Protein AF-0000000084732587 (afdb_homodimer)

pLDDT: mean 87.6, std 12.71, range [28.78, 98.19]

Foldseek 3Di:
DAWEKEFLVVVVVCVVVQNDLVQVVVQLVCVLVVNFPDDPDLQKTKTWTAHPPGDSLFTKIWIWGHPSDRYIYTYDIDGCVVDVDDDPVNVVVVSVVSVVVVPDDPVRVVVCCVVSRMPISDPPPD/DAWEKEFLVVVVVCVVVQNDLVQVVVQLVCVLVVNFPDDPDLQKTKTQTAHPPGDSLFTKIWIWGHPSDRYIYTYDIDGCVVDVDDDPVNVVVVSVVSVVVVPDDPVRVVVCCVVPRMPISDPPPD

Solvent-accessible surface area (backbone atoms only — not comparable to full-atom values): 13901 Å² total; per-residue (Å²): 125,74,42,41,34,27,35,46,60,29,51,54,51,32,58,75,67,53,50,49,71,65,49,51,52,49,48,50,54,38,39,76,72,64,63,56,75,39,79,74,54,63,42,31,35,35,39,77,42,56,25,82,98,33,57,70,88,59,21,34,36,36,37,31,30,35,86,82,72,45,45,39,34,40,63,43,72,49,43,62,89,78,44,88,71,81,49,73,69,47,44,51,52,52,28,45,48,27,56,48,60,72,66,52,50,70,70,50,48,53,52,35,38,77,67,53,44,30,44,67,60,74,76,76,77,119,125,74,41,41,34,27,35,46,60,30,50,55,49,32,57,75,68,52,50,48,72,63,48,51,52,50,50,51,54,37,40,75,71,64,63,58,75,38,78,74,53,64,40,32,34,34,39,76,41,55,24,80,97,34,56,70,87,60,20,34,35,36,36,31,30,35,86,80,70,46,46,40,34,40,61,44,71,48,42,62,89,76,44,90,71,81,48,75,68,46,46,52,53,52,30,45,50,27,56,48,60,72,65,52,48,71,70,51,50,52,53,35,40,78,68,55,46,32,43,69,62,74,77,74,76,118

Secondary structure (DSSP, 8-state):
--EEEEEHHHHHHHHHTT--HHHHHHHHHHHHTT--SEEEETTEEEEEEPPTTS-GGG-EEEEEEE-SSSEEEEEEEEETTT-SS--HHHHHHHHHHHHHHHT--HHHHHHHHHTTSEEEE-----/--EEEEEHHHHHHHHHTT--HHHHHHHHHHHHTT--SEEEETTEEEEEEPPTTS-GGG-EEEEEEE-SSSEEEEEEEEETTT-SS--HHHHHHHHHHHHHHHT--HHHHHHHHHTTSEEEE-----

Organism: NCBI:txid412449

Radius of gyration: 18.78 Å; Cα contacts (8 Å, |Δi|>4): 418; chains: 2; bounding box: 30×62×48 Å

Sequence (252 aa):
MKRILLLRTFVRWKEKHGLSDQALVKAVAEMEQGLIDADLGGSILKKRVALPGRGKRGGVRVIVATQKVDRWVFLYGFEKNERDNIGSKELKIFQEMAVDLLKLSDRQVDLALSEGEFVEMGNETKMKRILLLRTFVRWKEKHGLSDQALVKAVAEMEQGLIDADLGGSILKKRVALPGRGKRGGVRVIVATQKVDRWVFLYGFEKNERDNIGSKELKIFQEMAVDLLKLSDRQVDLALSEGEFVEMGNETK

Nearest PDB structures (foldseek):
  5jaa-assembly1_D  TM=6.199E-01  e=7.100E-03  Vibrio cholerae O1 biovar El Tor str. N16961
  1auv-assembly1_B-2  TM=4.497E-01  e=3.146E+00  Bos taurus
  6y3z-assembly1_P  TM=2.929E-01  e=4.321E+00  Saccharomyces cerevisiae S288C
  5jaa-assembly1_D  TM=6.198E-01  e=4.218E-03  Vibrio cholerae O1 biovar El Tor str. N16961
  3w15-assembly1_A  TM=6.720E-01  e=4.336E+00  Saccharomyces cerevisiae S288C

Structure (mmCIF, N/CA/C/O backbone):
data_AF-0000000084732587-model_v1
#
loop_
_entity.id
_entity.type
_entity.pdbx_description
1 polymer 'Type II toxin-antitoxin system RelE/ParE family toxin'
#
loop_
_atom_site.group_PDB
_atom_site.id
_atom_site.type_symbol
_atom_site.label_atom_id
_atom_site.label_alt_id
_atom_site.label_comp_id
_atom_site.label_asym_id
_atom_site.label_entity_id
_atom_site.label_seq_id
_atom_site.pdbx_PDB_ins_code
_atom_site.Cartn_x
_atom_site.Cartn_y
_atom_site.Cartn_z
_atom_site.occupancy
_atom_site.B_iso_or_equiv
_atom_site.auth_seq_id
_atom_site.auth_comp_id
_atom_site.auth_asym_id
_atom_site.auth_atom_id
_atom_site.pdbx_PDB_model_num
ATOM 1 N N . MET A 1 1 ? -4.996 6.984 23.344 1 63.09 1 MET A N 1
ATOM 2 C CA . MET A 1 1 ? -4.004 7.938 22.844 1 63.09 1 MET A CA 1
ATOM 3 C C . MET A 1 1 ? -3.871 7.855 21.328 1 63.09 1 MET A C 1
ATOM 5 O O . MET A 1 1 ? -3.992 6.773 20.75 1 63.09 1 MET A O 1
ATOM 9 N N . LYS A 1 2 ? -3.955 9.039 20.562 1 85.12 2 LYS A N 1
ATOM 10 C CA . LYS A 1 2 ? -3.938 9.094 19.094 1 85.12 2 LYS A CA 1
ATOM 11 C C . LYS A 1 2 ? -2.541 8.805 18.547 1 85.12 2 LYS A C 1
ATOM 13 O O . LYS A 1 2 ? -1.544 9.258 19.125 1 85.12 2 LYS A O 1
ATOM 18 N N . ARG A 1 3 ? -2.385 7.961 17.688 1 90.94 3 ARG A N 1
ATOM 19 C CA . ARG A 1 3 ? -1.116 7.613 17.047 1 90.94 3 ARG A CA 1
ATOM 20 C C . ARG A 1 3 ? -1.059 8.133 15.617 1 90.94 3 ARG A C 1
ATOM 22 O O . ARG A 1 3 ? -1.969 7.883 14.82 1 90.94 3 ARG A O 1
ATOM 29 N N . ILE A 1 4 ? -0.047 8.945 15.398 1 94.88 4 ILE A N 1
ATOM 30 C CA . ILE A 1 4 ? 0.233 9.43 14.055 1 94.88 4 ILE A CA 1
ATOM 31 C C . ILE A 1 4 ? 1.416 8.656 13.469 1 94.88 4 ILE A C 1
ATOM 33 O O . ILE A 1 4 ? 2.543 8.773 13.961 1 94.88 4 ILE A O 1
ATOM 37 N N . LEU A 1 5 ? 1.161 7.879 12.461 1 94.38 5 LEU A N 1
ATOM 38 C CA . LEU A 1 5 ? 2.154 6.988 11.867 1 94.38 5 LEU A CA 1
ATOM 39 C C . LEU A 1 5 ? 2.457 7.387 10.43 1 94.38 5 LEU A C 1
ATOM 41 O O . LEU A 1 5 ? 1.567 7.848 9.711 1 94.38 5 LEU A O 1
ATOM 45 N N . LEU A 1 6 ? 3.66 7.242 10.039 1 95.06 6 LEU A N 1
ATOM 46 C CA . LEU A 1 6 ? 4.105 7.504 8.672 1 95.06 6 LEU A CA 1
ATOM 47 C C . LEU A 1 6 ? 4.773 6.273 8.07 1 95.06 6 LEU A C 1
ATOM 49 O O . LEU A 1 6 ? 5.629 5.652 8.711 1 95.06 6 LEU A O 1
ATOM 53 N N . LEU A 1 7 ? 4.395 5.879 6.855 1 94 7 LEU A N 1
ATOM 54 C CA . LEU A 1 7 ? 5.16 4.875 6.125 1 94 7 LEU A CA 1
ATOM 55 C C . LEU A 1 7 ? 6.57 5.375 5.8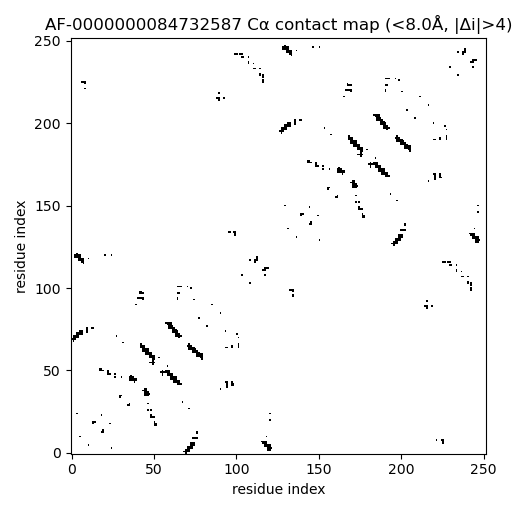36 1 94 7 LEU A C 1
ATOM 57 O O . LEU A 1 7 ? 6.805 6.582 5.773 1 94 7 LEU A O 1
ATOM 61 N N . ARG A 1 8 ? 7.492 4.512 5.699 1 91 8 ARG A N 1
ATOM 62 C CA . ARG A 1 8 ? 8.883 4.883 5.465 1 91 8 ARG A CA 1
ATOM 63 C C . ARG A 1 8 ? 9.023 5.715 4.191 1 91 8 ARG A C 1
ATOM 65 O O . ARG A 1 8 ? 9.719 6.727 4.18 1 91 8 ARG A O 1
ATOM 72 N N . THR A 1 9 ? 8.328 5.289 3.139 1 93.62 9 THR A N 1
ATOM 73 C CA . THR A 1 9 ? 8.422 6.004 1.87 1 93.62 9 THR A CA 1
ATOM 74 C C . THR A 1 9 ? 7.816 7.398 1.991 1 93.62 9 THR A C 1
ATOM 76 O O . THR A 1 9 ? 8.297 8.352 1.373 1 93.62 9 THR A O 1
ATOM 79 N N . PHE A 1 10 ? 6.824 7.52 2.83 1 96.19 10 PHE A N 1
ATOM 80 C CA . PHE A 1 10 ? 6.242 8.836 3.043 1 96.19 10 PHE A CA 1
ATOM 81 C C . PHE A 1 10 ? 7.211 9.742 3.789 1 96.19 10 PHE A C 1
ATOM 83 O O . PHE A 1 10 ? 7.277 10.945 3.52 1 96.19 10 PHE A O 1
ATOM 90 N N . VAL A 1 11 ? 7.906 9.227 4.754 1 94.19 11 VAL A N 1
ATOM 91 C CA . VAL A 1 11 ? 8.891 10 5.504 1 94.19 11 VAL A CA 1
ATOM 92 C C . VAL A 1 11 ? 9.906 10.609 4.543 1 94.19 11 VAL A C 1
ATOM 94 O O . VAL A 1 11 ? 10.203 11.805 4.621 1 94.19 11 VAL A O 1
ATOM 97 N N . ARG A 1 12 ? 10.391 9.773 3.689 1 93.44 12 ARG A N 1
ATOM 98 C CA . ARG A 1 12 ? 11.352 10.258 2.705 1 93.44 12 ARG A CA 1
ATOM 99 C C . ARG A 1 12 ? 10.75 11.352 1.83 1 93.44 12 ARG A C 1
ATOM 101 O O . ARG A 1 12 ? 11.398 12.352 1.544 1 93.44 12 ARG A O 1
ATOM 108 N N . TRP A 1 13 ? 9.609 11.102 1.391 1 94.31 13 TRP A N 1
ATOM 109 C CA . TRP A 1 13 ? 8.898 12.07 0.553 1 94.31 13 TRP A CA 1
ATOM 110 C C . TRP A 1 13 ? 8.688 13.383 1.294 1 94.31 13 TRP A C 1
ATOM 112 O O . TRP A 1 13 ? 8.898 14.461 0.732 1 94.31 13 TRP A O 1
ATOM 122 N N . LYS A 1 14 ? 8.156 13.305 2.561 1 93.81 14 LYS A N 1
ATOM 123 C CA . LYS A 1 14 ? 7.875 14.523 3.318 1 93.81 14 LYS A CA 1
ATOM 124 C C . LYS A 1 14 ? 9.148 15.336 3.539 1 93.81 14 LYS A C 1
ATOM 126 O O . LYS A 1 14 ? 9.125 16.562 3.48 1 93.81 14 LYS A O 1
ATOM 131 N N . GLU A 1 15 ? 10.258 14.633 3.785 1 93.31 15 GLU A N 1
ATOM 132 C CA . GLU A 1 15 ? 11.539 15.312 3.957 1 93.31 15 GLU A CA 1
ATOM 133 C C . GLU A 1 15 ? 11.969 16.016 2.67 1 93.31 15 GLU A C 1
ATOM 135 O O . GLU A 1 15 ? 12.43 17.156 2.701 1 93.31 15 GLU A O 1
ATOM 140 N N . LYS A 1 16 ? 11.805 15.336 1.636 1 93.19 16 LYS A N 1
ATOM 141 C CA . LYS A 1 16 ? 12.18 15.883 0.332 1 93.19 16 LYS A CA 1
ATOM 142 C C . LYS A 1 16 ? 11.352 17.125 -0 1 93.19 16 LYS A C 1
ATOM 144 O O . LYS A 1 16 ? 11.836 18.031 -0.672 1 93.19 16 LYS A O 1
ATOM 149 N N . HIS A 1 17 ? 10.164 17.25 0.484 1 91.75 17 HIS A N 1
ATOM 150 C CA . HIS A 1 17 ? 9.266 18.328 0.101 1 91.75 17 HIS A CA 1
ATOM 151 C C . HIS A 1 17 ? 9.141 19.375 1.213 1 91.75 17 HIS A C 1
ATOM 153 O O . HIS A 1 17 ? 8.352 20.312 1.108 1 91.75 17 HIS A O 1
ATOM 159 N N . GLY A 1 18 ? 9.82 19.125 2.279 1 89.62 18 GLY A N 1
ATOM 160 C CA . GLY A 1 18 ? 9.906 20.125 3.332 1 89.62 18 GLY A CA 1
ATOM 161 C C . GLY A 1 18 ? 8.695 20.125 4.25 1 89.62 18 GLY A C 1
ATOM 162 O O . GLY A 1 18 ? 8.359 21.156 4.836 1 89.62 18 GLY A O 1
ATOM 163 N N . LEU A 1 19 ? 8.047 19.031 4.348 1 91.69 19 LEU A N 1
ATOM 164 C CA . LEU A 1 19 ? 6.922 18.906 5.266 1 91.69 19 LEU A CA 1
ATOM 165 C C . LEU A 1 19 ? 7.41 18.594 6.68 1 91.69 19 LEU A C 1
ATOM 167 O O . LEU A 1 19 ? 8.078 17.578 6.898 1 91.69 19 LEU A O 1
ATOM 171 N N . SER A 1 20 ? 7.09 19.484 7.633 1 90.69 20 SER A N 1
ATOM 172 C CA . SER A 1 20 ? 7.539 19.297 9.008 1 90.69 20 SER A CA 1
ATOM 173 C C . SER A 1 20 ? 6.598 18.391 9.781 1 90.69 20 SER A C 1
ATOM 175 O O . SER A 1 20 ? 5.43 18.25 9.422 1 90.69 20 SER A O 1
ATOM 177 N N . ASP A 1 21 ? 7.16 17.844 10.859 1 91.75 21 ASP A N 1
ATOM 178 C CA . ASP A 1 21 ? 6.336 17.062 11.773 1 91.75 21 ASP A CA 1
ATOM 179 C C . ASP A 1 21 ? 5.184 17.891 12.328 1 91.75 21 ASP A C 1
ATOM 181 O O . ASP A 1 21 ? 4.059 17.406 12.445 1 91.75 21 ASP A O 1
ATOM 185 N N . GLN A 1 22 ? 5.496 19.109 12.594 1 91.31 22 GLN A N 1
ATOM 186 C CA . GLN A 1 22 ? 4.488 20 13.148 1 91.31 22 GLN A CA 1
ATOM 187 C C . GLN A 1 22 ? 3.348 20.234 12.164 1 91.31 22 GLN A C 1
ATOM 189 O O . GLN A 1 22 ? 2.184 20.312 12.562 1 91.31 22 GLN A O 1
ATOM 194 N N . ALA A 1 23 ? 3.689 20.344 10.93 1 92 23 ALA A N 1
ATOM 195 C CA . ALA A 1 23 ? 2.67 20.531 9.898 1 92 23 ALA A CA 1
ATOM 196 C C . ALA A 1 23 ? 1.722 19.344 9.836 1 92 23 ALA A C 1
ATOM 198 O O . ALA A 1 23 ? 0.512 19.516 9.664 1 92 23 ALA A O 1
ATOM 199 N N . LEU A 1 24 ? 2.271 18.141 10.031 1 94.5 24 LEU A N 1
ATOM 200 C CA . LEU A 1 24 ? 1.458 16.922 9.984 1 94.5 24 LEU A CA 1
ATOM 201 C C . LEU A 1 24 ? 0.577 16.812 11.227 1 94.5 24 LEU A C 1
ATOM 203 O O . LEU A 1 24 ? -0.586 16.422 11.133 1 94.5 24 LEU A O 1
ATOM 207 N N . VAL A 1 25 ? 1.144 17.219 12.336 1 93.62 25 VAL A N 1
ATOM 208 C CA . VAL A 1 25 ? 0.372 17.203 13.57 1 93.62 25 VAL A CA 1
ATOM 209 C C . VAL A 1 25 ? -0.795 18.172 13.469 1 93.62 25 VAL A C 1
ATOM 211 O O . VAL A 1 25 ? -1.922 17.859 13.852 1 93.62 25 VAL A O 1
ATOM 214 N N . LYS A 1 26 ? -0.49 19.312 12.938 1 93.25 26 LYS A N 1
ATOM 215 C CA . LYS A 1 26 ? -1.53 20.328 12.727 1 93.25 26 LYS A CA 1
ATOM 216 C C . LYS A 1 26 ? -2.594 19.812 11.758 1 93.25 26 LYS A C 1
ATOM 218 O O . LYS A 1 26 ? -3.789 20.031 11.969 1 93.25 26 LYS A O 1
ATOM 223 N N . ALA A 1 27 ? -2.143 19.188 10.703 1 94.69 27 ALA A N 1
ATOM 224 C CA . ALA A 1 27 ? -3.078 18.625 9.734 1 94.69 27 ALA A CA 1
ATOM 225 C C . ALA A 1 27 ? -4.023 17.625 10.398 1 94.69 27 ALA A C 1
ATOM 227 O O . ALA A 1 27 ? -5.23 17.641 10.141 1 94.69 27 ALA A O 1
ATOM 228 N N . VAL A 1 28 ? -3.479 16.75 11.242 1 95.62 28 VAL A N 1
ATOM 229 C CA . VAL A 1 28 ? -4.289 15.766 11.945 1 95.62 28 VAL A CA 1
ATOM 230 C C . VAL A 1 28 ? -5.293 16.469 12.859 1 95.62 28 VAL A C 1
ATOM 232 O O . VAL A 1 28 ? -6.473 16.125 12.875 1 95.62 28 VAL A O 1
ATOM 235 N N . ALA A 1 29 ? -4.836 17.469 13.578 1 94.19 29 ALA A N 1
ATOM 236 C CA . ALA A 1 29 ? -5.715 18.219 14.461 1 94.19 29 ALA A CA 1
ATOM 237 C C . ALA A 1 29 ? -6.863 18.859 13.688 1 94.19 29 ALA A C 1
ATOM 239 O O . ALA A 1 29 ? -8.016 18.828 14.133 1 94.19 29 ALA A O 1
ATOM 240 N N . GLU A 1 30 ? -6.52 19.422 12.562 1 95.44 30 GLU A N 1
ATOM 241 C CA . GLU A 1 30 ? -7.539 20.031 11.711 1 95.44 30 GLU A CA 1
ATOM 242 C C . GLU A 1 30 ? -8.547 18.984 11.234 1 95.44 30 GLU A C 1
ATOM 244 O O . GLU A 1 30 ? -9.758 19.219 11.266 1 95.44 30 GLU A O 1
ATOM 249 N N . MET A 1 31 ? -8.039 17.844 10.836 1 95.94 31 MET A N 1
ATOM 250 C CA . MET A 1 31 ? -8.93 16.781 10.344 1 95.94 31 MET A CA 1
ATOM 251 C C . MET A 1 31 ? -9.797 16.25 11.477 1 95.94 31 MET A C 1
ATOM 253 O O . MET A 1 31 ? -10.961 15.898 11.25 1 95.94 31 MET A O 1
ATOM 257 N N . GLU A 1 32 ? -9.281 16.188 12.68 1 94.75 32 GLU A N 1
ATOM 258 C CA . GLU A 1 32 ? -10.055 15.766 13.844 1 94.75 32 GLU A CA 1
ATOM 259 C C . GLU A 1 32 ? -11.227 16.703 14.094 1 94.75 32 GLU A C 1
ATOM 261 O O . GLU A 1 32 ? -12.266 16.281 14.609 1 94.75 32 GLU A O 1
ATOM 266 N N . GLN A 1 33 ? -11.039 17.922 13.648 1 95.31 33 GLN A N 1
ATOM 267 C CA . GLN A 1 33 ? -12.078 18.922 13.844 1 95.31 33 GLN A CA 1
ATOM 268 C C . GLN A 1 33 ? -13.023 18.984 12.648 1 95.31 33 GLN A C 1
ATOM 270 O O . GLN A 1 33 ? -13.891 19.859 12.57 1 95.31 33 GLN A O 1
ATOM 275 N N . GLY A 1 34 ? -12.75 18.156 11.695 1 94.69 34 GLY A N 1
ATOM 276 C CA . GLY A 1 34 ? -13.641 18.047 10.555 1 94.69 34 GLY A CA 1
ATOM 277 C C . GLY A 1 34 ? -13.188 18.875 9.359 1 94.69 34 GLY A C 1
ATOM 278 O O . GLY A 1 34 ? -13.875 18.938 8.344 1 94.69 34 GLY A O 1
ATOM 279 N N . LEU A 1 35 ? -12.055 19.547 9.5 1 95.69 35 LEU A N 1
ATOM 280 C CA . LEU A 1 35 ? -11.492 20.312 8.391 1 95.69 35 LEU A CA 1
ATOM 281 C C . LEU A 1 35 ? -10.727 19.391 7.441 1 95.69 35 LEU A C 1
ATOM 283 O O . LEU A 1 35 ? -9.5 19.344 7.477 1 95.69 35 LEU A O 1
ATOM 287 N N . ILE A 1 36 ? -11.438 18.688 6.605 1 95.94 36 ILE A N 1
ATOM 288 C CA . ILE A 1 36 ? -10.93 17.719 5.645 1 95.94 36 ILE A CA 1
ATOM 289 C C . ILE A 1 36 ? -11.195 18.203 4.223 1 95.94 36 ILE A C 1
ATOM 291 O O . ILE A 1 36 ? -12.289 18.672 3.916 1 95.94 36 ILE A O 1
ATOM 295 N N . ASP A 1 37 ? -10.219 18.141 3.383 1 94.62 37 ASP A N 1
ATOM 296 C CA . ASP A 1 37 ? -10.422 18.562 2.002 1 94.62 37 ASP A CA 1
ATOM 297 C C . ASP A 1 37 ? -11.289 17.562 1.239 1 94.62 37 ASP A C 1
ATOM 299 O O . ASP A 1 37 ? -12.102 17.953 0.396 1 94.62 37 ASP A O 1
ATOM 303 N N . ALA A 1 38 ? -11.109 16.25 1.478 1 95.75 38 ALA A N 1
ATOM 304 C CA . ALA A 1 38 ? -11.961 15.234 0.859 1 95.75 38 ALA A CA 1
ATOM 305 C C . ALA A 1 38 ? -11.977 13.945 1.685 1 95.75 38 ALA A C 1
ATOM 307 O O . ALA A 1 38 ? -10.938 13.5 2.168 1 95.75 38 ALA A O 1
ATOM 308 N N . ASP A 1 39 ? -13.133 13.414 1.959 1 97.19 39 ASP A N 1
ATOM 309 C CA . ASP A 1 39 ? -13.336 12.047 2.414 1 97.19 39 ASP A CA 1
ATOM 310 C C . ASP A 1 39 ? -13.586 11.109 1.237 1 97.19 39 ASP A C 1
ATOM 312 O O . ASP A 1 39 ? -14.672 11.117 0.65 1 97.19 39 ASP A O 1
ATOM 316 N N . LEU A 1 40 ? -12.625 10.328 0.888 1 96.5 40 LEU A N 1
ATOM 317 C CA . LEU A 1 40 ? -12.648 9.539 -0.342 1 96.5 40 LEU A CA 1
ATOM 318 C C . LEU A 1 40 ? -13.273 8.172 -0.098 1 96.5 40 LEU A C 1
ATOM 320 O O . LEU A 1 40 ? -13.344 7.348 -1.012 1 96.5 40 LEU A O 1
ATOM 324 N N . GLY A 1 41 ? -13.688 7.891 1.11 1 96.5 41 GLY A N 1
ATOM 325 C CA . GLY A 1 41 ? -14.289 6.609 1.444 1 96.5 41 GLY A CA 1
ATOM 326 C C . GLY A 1 41 ? -13.266 5.531 1.743 1 96.5 41 GLY A C 1
ATOM 327 O O . GLY A 1 41 ? -12.094 5.668 1.396 1 96.5 41 GLY A O 1
ATOM 328 N N . GLY A 1 42 ? -13.664 4.523 2.471 1 97 42 GLY A N 1
ATOM 329 C CA . GLY A 1 42 ? -12.773 3.42 2.775 1 97 42 GLY A CA 1
ATOM 330 C C . GLY A 1 42 ? -11.664 3.795 3.746 1 97 42 GLY A C 1
ATOM 331 O O . GLY A 1 42 ? -10.539 3.314 3.627 1 97 42 GLY A O 1
ATOM 332 N N . SER A 1 43 ? -11.953 4.746 4.598 1 97.75 43 SER A N 1
ATOM 333 C CA . SER A 1 43 ? -11.023 5.184 5.633 1 97.75 43 SER A CA 1
ATOM 334 C C . SER A 1 43 ? -9.891 6.023 5.047 1 97.75 43 SER A C 1
ATOM 336 O O . SER A 1 43 ? -8.789 6.066 5.602 1 97.75 43 SER A O 1
ATOM 338 N N . ILE A 1 44 ? -10.164 6.613 3.881 1 98.19 44 ILE A N 1
ATOM 339 C CA . ILE A 1 44 ? -9.141 7.41 3.215 1 98.19 44 ILE A CA 1
ATOM 340 C C . ILE A 1 44 ? -9.555 8.883 3.209 1 98.19 44 ILE A C 1
ATOM 342 O O . ILE A 1 44 ? -10.648 9.227 2.744 1 98.19 44 ILE A O 1
ATOM 346 N N . LEU A 1 45 ? -8.664 9.711 3.727 1 97.81 45 LEU A N 1
ATOM 347 C CA . LEU A 1 45 ? -8.844 11.156 3.682 1 97.81 45 LEU A CA 1
ATOM 348 C C . LEU A 1 45 ? -7.77 11.82 2.824 1 97.81 45 LEU A C 1
ATOM 350 O O . LEU A 1 45 ? -6.656 11.297 2.711 1 97.81 45 LEU A O 1
ATOM 354 N N . LYS A 1 46 ? -8.18 12.867 2.23 1 96.69 46 LYS A N 1
ATOM 355 C CA . LYS A 1 46 ? -7.254 13.75 1.529 1 96.69 46 LYS A CA 1
ATOM 356 C C . LYS A 1 46 ? -7.164 15.117 2.215 1 96.69 46 LYS A C 1
ATOM 358 O O . LYS A 1 46 ? -8.188 15.703 2.568 1 96.69 46 LYS A O 1
ATOM 363 N N . LYS A 1 47 ? -5.926 15.57 2.422 1 95.5 47 LYS A N 1
ATOM 364 C CA . LYS A 1 47 ? -5.711 16.828 3.133 1 95.5 47 LYS A CA 1
ATOM 365 C C . LYS A 1 47 ? -4.598 17.641 2.477 1 95.5 47 LYS A C 1
ATOM 367 O O . LYS A 1 47 ? -3.539 17.109 2.15 1 95.5 47 LYS A O 1
ATOM 372 N N . ARG A 1 48 ? -4.91 18.938 2.209 1 94.12 48 ARG A N 1
ATOM 373 C CA . ARG A 1 48 ? -3.871 19.875 1.784 1 94.12 48 ARG A CA 1
ATOM 374 C C . ARG A 1 48 ? -3.078 20.391 2.979 1 94.12 48 ARG A C 1
ATOM 376 O O . ARG A 1 48 ? -3.66 20.812 3.982 1 94.12 48 ARG A O 1
ATOM 383 N N . VAL A 1 49 ? -1.793 20.312 2.896 1 94.19 49 VAL A N 1
ATOM 384 C CA . VAL A 1 49 ? -0.911 20.719 3.982 1 94.19 49 VAL A CA 1
ATOM 385 C C . VAL A 1 49 ? 0.03 21.828 3.488 1 94.19 49 VAL A C 1
ATOM 387 O O . VAL A 1 49 ? 0.703 21.656 2.467 1 94.19 49 VAL A O 1
ATOM 390 N N . ALA A 1 50 ? 0.042 22.875 4.223 1 88.69 50 ALA A N 1
ATOM 391 C CA . ALA A 1 50 ? 0.876 24.016 3.846 1 88.69 50 ALA A CA 1
ATOM 392 C C . ALA A 1 50 ? 2.354 23.719 4.078 1 88.69 50 ALA A C 1
ATOM 394 O O . ALA A 1 50 ? 2.713 23.047 5.051 1 88.69 50 ALA A O 1
ATOM 395 N N . LEU A 1 51 ? 3.17 24.109 3.139 1 85.62 51 LEU A N 1
ATOM 396 C CA . LEU A 1 51 ? 4.617 24.062 3.301 1 85.62 51 LEU A CA 1
ATOM 397 C C . LEU A 1 51 ? 5.148 25.359 3.898 1 85.62 51 LEU A C 1
ATOM 399 O O . LEU A 1 51 ? 4.543 26.422 3.723 1 85.62 51 LEU A O 1
ATOM 403 N N . PRO A 1 52 ? 6.195 25.141 4.699 1 75.69 52 PRO A N 1
ATOM 404 C CA . PRO A 1 52 ? 6.766 26.375 5.234 1 75.69 52 PRO A CA 1
ATOM 405 C C . PRO A 1 52 ? 7.086 27.406 4.145 1 75.69 52 PRO A C 1
ATOM 407 O O . PRO A 1 52 ? 7.695 27.062 3.131 1 75.69 52 PRO A O 1
ATOM 410 N N . GLY A 1 53 ? 6.703 28.656 4.445 1 73.69 53 GLY A N 1
ATOM 411 C CA . GLY A 1 53 ? 7.043 29.766 3.57 1 73.69 53 GLY A CA 1
ATOM 412 C C . GLY A 1 53 ? 6.168 29.844 2.336 1 73.69 53 GLY A C 1
ATOM 413 O O . GLY A 1 53 ? 6.293 30.766 1.537 1 73.69 53 GLY A O 1
ATOM 414 N N . ARG A 1 54 ? 5.492 28.719 2.266 1 70.56 54 ARG A N 1
ATOM 415 C CA . ARG A 1 54 ? 4.582 28.734 1.127 1 70.56 54 ARG A CA 1
ATOM 416 C C . ARG A 1 54 ? 3.129 28.797 1.588 1 70.56 54 ARG A C 1
ATOM 418 O O . ARG A 1 54 ? 2.822 28.453 2.732 1 70.56 54 ARG A O 1
ATOM 425 N N . GLY A 1 55 ? 2.359 29.797 0.984 1 62.72 55 GLY A N 1
ATOM 426 C CA . GLY A 1 55 ? 0.944 29.781 1.315 1 62.72 55 GLY A CA 1
ATOM 427 C C . GLY A 1 55 ? 0.28 28.438 1.032 1 62.72 55 GLY A C 1
ATOM 428 O O . GLY A 1 55 ? 0.953 27.469 0.688 1 62.72 55 GLY A O 1
ATOM 429 N N . LYS A 1 56 ? -1.006 28.234 1.396 1 61.28 56 LYS A N 1
ATOM 430 C CA . LYS A 1 56 ? -1.791 27.031 1.143 1 61.28 56 LYS A CA 1
ATOM 431 C C . LYS A 1 56 ? -1.755 26.656 -0.335 1 61.28 56 LYS A C 1
ATOM 433 O O . LYS A 1 56 ? -1.792 25.469 -0.679 1 61.28 56 LYS A O 1
ATOM 438 N N . ARG A 1 57 ? -1.543 27.703 -1.178 1 65.38 57 ARG A N 1
ATOM 439 C CA . ARG A 1 57 ? -1.55 27.453 -2.617 1 65.38 57 ARG A CA 1
ATOM 440 C C . ARG A 1 57 ? -0.325 26.656 -3.041 1 65.38 57 ARG A C 1
ATOM 442 O O . ARG A 1 57 ? -0.406 25.812 -3.947 1 65.38 57 ARG A O 1
ATOM 449 N N . GLY A 1 58 ? 0.655 26.891 -2.219 1 71 58 GLY A N 1
ATOM 450 C CA . GLY A 1 58 ? 1.907 26.219 -2.531 1 71 58 GLY A CA 1
ATOM 451 C C . GLY A 1 58 ? 2.115 24.95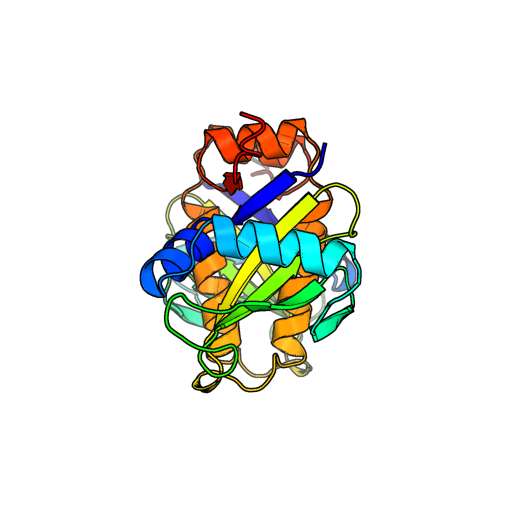3 -1.734 1 71 58 GLY A C 1
ATOM 452 O O . GLY A 1 58 ? 3.227 24.406 -1.687 1 71 58 GLY A O 1
ATOM 453 N N . GLY A 1 59 ? 1.059 24.438 -1.192 1 87.31 59 GLY A N 1
ATOM 454 C CA . GLY A 1 59 ? 1.187 23.281 -0.304 1 87.31 59 GLY A CA 1
ATOM 455 C C . GLY A 1 59 ? 1.163 21.953 -1.035 1 87.31 59 GLY A C 1
ATOM 456 O O . GLY A 1 59 ? 1.392 21.906 -2.244 1 87.31 59 GLY A O 1
ATOM 457 N N . VAL A 1 60 ? 1.152 20.938 -0.347 1 93.44 60 VAL A N 1
ATOM 458 C CA . VAL A 1 60 ? 1.126 19.578 -0.874 1 93.44 60 VAL A CA 1
ATOM 459 C C . VAL A 1 60 ? -0.143 18.875 -0.409 1 93.44 60 VAL A C 1
ATOM 461 O O . VAL A 1 60 ? -0.852 19.359 0.471 1 93.44 60 VAL A O 1
ATOM 464 N N . ARG A 1 61 ? -0.473 17.844 -1.116 1 94.88 61 ARG A N 1
ATOM 465 C CA . ARG A 1 61 ? -1.604 17.016 -0.721 1 94.88 61 ARG A CA 1
ATOM 466 C C . ARG A 1 61 ? -1.13 15.688 -0.147 1 94.88 61 ARG A C 1
ATOM 468 O O . ARG A 1 61 ? -0.152 15.109 -0.629 1 94.88 61 ARG A O 1
ATOM 475 N N . VAL A 1 62 ? -1.861 15.258 0.915 1 96.69 62 VAL A N 1
ATOM 476 C CA . VAL A 1 62 ? -1.498 13.992 1.534 1 96.69 62 VAL A CA 1
ATOM 477 C C . VAL A 1 62 ? -2.723 13.078 1.608 1 96.69 62 VAL A C 1
ATOM 479 O O . VAL A 1 62 ? -3.855 13.562 1.705 1 96.69 62 VAL A O 1
ATOM 482 N N . ILE A 1 63 ? -2.473 11.758 1.517 1 97.69 63 ILE A N 1
ATOM 483 C CA . ILE A 1 63 ? -3.469 10.711 1.686 1 97.69 63 ILE A CA 1
ATOM 484 C C . ILE A 1 63 ? -3.283 10.039 3.045 1 97.69 63 ILE A C 1
ATOM 486 O O . ILE A 1 63 ? -2.188 9.578 3.373 1 97.69 63 ILE A O 1
ATOM 490 N N . VAL A 1 64 ? -4.363 10.031 3.818 1 98.06 64 VAL A N 1
ATOM 491 C CA . VAL A 1 64 ? -4.293 9.547 5.195 1 98.06 64 VAL A CA 1
ATOM 492 C C . VAL A 1 64 ? -5.32 8.438 5.41 1 98.06 64 VAL A C 1
ATOM 494 O O . VAL A 1 64 ? -6.488 8.578 5.035 1 98.06 64 VAL A O 1
ATOM 497 N N . ALA A 1 65 ? -4.895 7.328 5.941 1 97.94 65 ALA A N 1
ATOM 498 C CA . ALA A 1 65 ? -5.801 6.27 6.387 1 97.94 65 ALA A CA 1
ATOM 499 C C . ALA A 1 65 ? -6.176 6.453 7.855 1 97.94 65 ALA A C 1
ATOM 501 O O . ALA A 1 65 ? -5.301 6.566 8.719 1 97.94 65 ALA A O 1
ATOM 502 N N . THR A 1 66 ? -7.488 6.496 8.148 1 97.75 66 THR A N 1
ATOM 503 C CA . THR A 1 66 ? -7.902 6.691 9.531 1 97.75 66 THR A CA 1
ATOM 504 C C . THR A 1 66 ? -9.383 6.352 9.703 1 97.75 66 THR A C 1
ATOM 506 O O . THR A 1 66 ? -10.172 6.492 8.766 1 97.75 66 THR A O 1
ATOM 509 N N . GLN A 1 67 ? -9.648 5.828 10.852 1 94.69 67 GLN A N 1
ATOM 510 C CA . GLN A 1 67 ? -11.047 5.734 11.266 1 94.69 67 GLN A CA 1
ATOM 511 C C . GLN A 1 67 ? -11.422 6.91 12.164 1 94.69 67 GLN A C 1
ATOM 513 O O . GLN A 1 67 ? -12.484 6.895 12.797 1 94.69 67 GLN A O 1
ATOM 518 N N . LYS A 1 68 ? -10.523 7.883 12.172 1 87.81 68 LYS A N 1
ATOM 519 C CA . LYS A 1 68 ? -10.734 9.164 12.844 1 87.81 68 LYS A CA 1
ATOM 520 C C . LYS A 1 68 ? -10.812 8.984 14.359 1 87.81 68 LYS A C 1
ATOM 522 O O . LYS A 1 68 ? -11.422 9.797 15.055 1 87.81 68 LYS A O 1
ATOM 527 N N . VAL A 1 69 ? -10.32 7.93 14.867 1 84.25 69 VAL A N 1
ATOM 528 C CA . VAL A 1 69 ? -10.398 7.684 16.297 1 84.25 69 VAL A CA 1
ATOM 529 C C . VAL A 1 69 ? -9 7.762 16.922 1 84.25 69 VAL A C 1
ATOM 531 O O . VAL A 1 69 ? -8.602 8.805 17.438 1 84.25 69 VAL A O 1
ATOM 534 N N . ASP A 1 70 ? -8.203 6.727 16.703 1 87.44 70 ASP A N 1
ATOM 535 C CA . ASP A 1 70 ? -6.984 6.723 17.5 1 87.44 70 ASP A CA 1
ATOM 536 C C . ASP A 1 70 ? -5.754 6.484 16.625 1 87.44 70 ASP A C 1
ATOM 538 O O . ASP A 1 70 ? -4.629 6.449 17.125 1 87.44 70 ASP A O 1
ATOM 542 N N . ARG A 1 71 ? -5.926 6.391 15.297 1 93.06 71 ARG A N 1
ATOM 543 C CA . ARG A 1 71 ? -4.773 6.098 14.445 1 93.06 71 ARG A CA 1
ATOM 544 C C . ARG A 1 71 ? -4.863 6.848 13.125 1 93.06 71 ARG A C 1
ATOM 546 O O . ARG A 1 71 ? -5.883 6.777 12.43 1 93.06 71 ARG A O 1
ATOM 553 N N . TRP A 1 72 ? -3.848 7.594 12.844 1 96.62 72 TRP A N 1
ATOM 554 C CA . TRP A 1 72 ? -3.686 8.344 11.602 1 96.62 72 TRP A CA 1
ATOM 555 C C . TRP A 1 72 ? -2.426 7.91 10.859 1 96.62 72 TRP A C 1
ATOM 557 O O . TRP A 1 72 ? -1.311 8.117 11.344 1 96.62 72 TRP A O 1
ATOM 567 N N . VAL A 1 73 ? -2.594 7.281 9.703 1 96.62 73 VAL A N 1
ATOM 568 C CA . VAL A 1 73 ? -1.451 6.777 8.945 1 96.62 73 VAL A CA 1
ATOM 569 C C . VAL A 1 73 ? -1.29 7.574 7.656 1 96.62 73 VAL A C 1
ATOM 571 O O . VAL A 1 73 ? -2.166 7.543 6.785 1 96.62 73 VAL A O 1
ATOM 574 N N . PHE A 1 74 ? -0.211 8.312 7.57 1 97.5 74 PHE A N 1
ATOM 575 C CA . PHE A 1 74 ? 0.107 9.031 6.336 1 97.5 74 PHE A CA 1
ATOM 576 C C . PHE A 1 74 ? 0.689 8.078 5.297 1 97.5 74 PHE A C 1
ATOM 578 O O . PHE A 1 74 ? 1.762 7.508 5.5 1 97.5 74 PHE A O 1
ATOM 585 N N . LEU A 1 75 ? 0.016 7.992 4.109 1 96.94 75 LEU A N 1
ATOM 586 C CA . LEU A 1 75 ? 0.331 6.961 3.129 1 96.94 75 LEU A CA 1
ATOM 587 C C . LEU A 1 75 ? 1.141 7.539 1.974 1 96.94 75 LEU A C 1
ATOM 589 O O . LEU A 1 75 ? 2.086 6.91 1.495 1 96.94 75 LEU A O 1
ATOM 593 N N . TYR A 1 76 ? 0.691 8.68 1.562 1 96.31 76 TYR A N 1
ATOM 594 C CA . TYR A 1 76 ? 1.154 9.18 0.273 1 96.31 76 TYR A CA 1
ATOM 595 C C . TYR A 1 76 ? 1.049 10.695 0.206 1 96.31 76 TYR A C 1
ATOM 597 O O . TYR A 1 76 ? 0.151 11.289 0.809 1 96.31 76 TYR A O 1
ATOM 605 N N . GLY A 1 77 ? 2.006 11.273 -0.448 1 95.5 77 GLY A N 1
ATOM 606 C CA . GLY A 1 77 ? 1.99 12.703 -0.699 1 95.5 77 GLY A CA 1
ATOM 607 C C . GLY A 1 77 ? 2.25 13.055 -2.15 1 95.5 77 GLY A C 1
ATOM 608 O O . GLY A 1 77 ? 2.957 12.336 -2.854 1 95.5 77 GLY A O 1
ATOM 609 N N . PHE A 1 78 ? 1.669 14.164 -2.637 1 94.19 78 PHE A N 1
ATOM 610 C CA . PHE A 1 78 ? 1.915 14.648 -3.99 1 94.19 78 PHE A CA 1
ATOM 611 C C . PHE A 1 78 ? 1.71 16.156 -4.07 1 94.19 78 PHE A C 1
ATOM 613 O O . PHE A 1 78 ? 1.025 16.734 -3.229 1 94.19 78 PHE A O 1
ATOM 620 N N . GLU A 1 79 ? 2.322 16.719 -5.051 1 90.25 79 GLU A N 1
ATOM 621 C CA . GLU A 1 79 ? 2.143 18.141 -5.293 1 90.25 79 GLU A CA 1
ATOM 622 C C . GLU A 1 79 ? 0.915 18.406 -6.16 1 90.25 79 GLU A C 1
ATOM 624 O O . GLU A 1 79 ? 0.489 17.531 -6.922 1 90.25 79 GLU A O 1
ATOM 629 N N . LYS A 1 80 ? 0.419 19.594 -5.973 1 82.94 80 LYS A N 1
ATOM 630 C CA . LYS A 1 80 ? -0.763 20 -6.727 1 82.94 80 LYS A CA 1
ATOM 631 C C . LYS A 1 80 ? -0.547 19.828 -8.227 1 82.94 80 LYS A C 1
ATOM 633 O O . LYS A 1 80 ? -1.454 19.406 -8.945 1 82.94 80 LYS A O 1
ATOM 638 N N . ASN A 1 81 ? 0.613 20.141 -8.688 1 81 81 ASN A N 1
ATOM 639 C CA . ASN A 1 81 ? 0.896 20.109 -10.117 1 81 81 ASN A CA 1
ATOM 640 C C . ASN A 1 81 ? 1.123 18.688 -10.617 1 81 81 ASN A C 1
ATOM 642 O O . ASN A 1 81 ? 1.093 18.438 -11.82 1 81 81 ASN A O 1
ATOM 646 N N . GLU A 1 82 ? 1.372 17.812 -9.688 1 81.19 82 GLU A N 1
ATOM 647 C CA . GLU A 1 82 ? 1.616 16.422 -10.062 1 81.19 82 GLU A CA 1
ATOM 648 C C . GLU A 1 82 ? 0.314 15.703 -10.414 1 81.19 82 GLU A C 1
ATOM 650 O O . GLU A 1 82 ? 0.279 14.883 -11.336 1 81.19 82 GLU A O 1
ATOM 655 N N . ARG A 1 83 ? -0.637 15.977 -9.672 1 79.31 83 ARG A N 1
ATOM 656 C CA . ARG A 1 83 ? -1.923 15.336 -9.938 1 79.31 83 ARG A CA 1
ATOM 657 C C . ARG A 1 83 ? -3.068 16.141 -9.344 1 79.31 83 ARG A C 1
ATOM 659 O O . ARG A 1 83 ? -2.93 16.734 -8.266 1 79.31 83 ARG A O 1
ATOM 666 N N . ASP A 1 84 ? -4.086 16.266 -10.141 1 73.19 84 ASP A N 1
ATOM 667 C CA . ASP A 1 84 ? -5.242 17.016 -9.656 1 73.19 84 ASP A CA 1
ATOM 668 C C . ASP A 1 84 ? -6.09 16.156 -8.711 1 73.19 84 ASP A C 1
ATOM 670 O O . ASP A 1 84 ? -6.684 16.688 -7.766 1 73.19 84 ASP A O 1
ATOM 674 N N . ASN A 1 85 ? -6.25 14.867 -9.016 1 82.94 85 ASN A N 1
ATOM 675 C CA . ASN A 1 85 ? -7.07 13.945 -8.242 1 82.94 85 ASN A CA 1
ATOM 676 C C . ASN A 1 85 ? -6.52 12.523 -8.312 1 82.94 85 ASN A C 1
ATOM 678 O O . ASN A 1 85 ? -5.637 12.227 -9.117 1 82.94 85 ASN A O 1
ATOM 682 N N . ILE A 1 86 ? -6.906 11.758 -7.277 1 89.06 86 ILE A N 1
ATOM 683 C CA . ILE A 1 86 ? -6.57 10.344 -7.324 1 89.06 86 ILE A CA 1
ATOM 684 C C . ILE A 1 86 ? -7.621 9.586 -8.141 1 89.06 86 ILE A C 1
ATOM 686 O O . ILE A 1 86 ? -8.82 9.836 -8 1 89.06 86 ILE A O 1
ATOM 690 N N . GLY A 1 87 ? -7.156 8.867 -9.078 1 89.56 87 GLY A N 1
ATOM 691 C CA . GLY A 1 87 ? -8.086 8.078 -9.875 1 89.56 87 GLY A CA 1
ATOM 692 C C . GLY A 1 87 ? -8.719 6.941 -9.094 1 89.56 87 GLY A C 1
ATOM 693 O O . GLY A 1 87 ? -8.281 6.621 -7.988 1 89.56 87 GLY A O 1
ATOM 694 N N . SER A 1 88 ? -9.773 6.336 -9.703 1 91.19 88 SER A N 1
ATOM 695 C CA . SER A 1 88 ? -10.539 5.277 -9.055 1 91.19 88 SER A CA 1
ATOM 696 C C . SER A 1 88 ? -9.656 4.074 -8.742 1 91.19 88 SER A C 1
ATOM 698 O O . SER A 1 88 ? -9.812 3.439 -7.695 1 91.19 88 SER A O 1
ATOM 700 N N . LYS A 1 89 ? -8.742 3.811 -9.602 1 91.5 89 LYS A N 1
ATOM 701 C CA . LYS A 1 89 ? -7.867 2.66 -9.398 1 91.5 89 LYS A CA 1
ATOM 702 C C . LYS A 1 89 ? -6.875 2.92 -8.266 1 91.5 89 LYS A C 1
ATOM 704 O O . LYS A 1 89 ? -6.633 2.047 -7.434 1 91.5 89 LYS A O 1
ATOM 709 N N . GLU A 1 90 ? -6.309 4.09 -8.273 1 93.81 90 GLU A N 1
ATOM 710 C CA . GLU A 1 90 ? -5.418 4.484 -7.188 1 93.81 90 GLU A CA 1
ATOM 711 C C . GLU A 1 90 ? -6.137 4.449 -5.844 1 93.81 90 GLU A C 1
ATOM 713 O O . GLU A 1 90 ? -5.594 3.957 -4.852 1 93.81 90 GLU A O 1
ATOM 718 N N . LEU A 1 91 ? -7.324 4.941 -5.895 1 95.69 91 LEU A N 1
ATOM 719 C CA . LEU A 1 91 ? -8.109 4.977 -4.664 1 95.69 91 LEU A CA 1
ATOM 720 C C . LEU A 1 91 ? -8.336 3.57 -4.121 1 95.69 91 LEU A C 1
ATOM 722 O O . LEU A 1 91 ? -8.219 3.342 -2.916 1 95.69 91 LEU A O 1
ATOM 726 N N . LYS A 1 92 ? -8.648 2.691 -4.949 1 94.69 92 LYS A N 1
ATOM 727 C CA . LYS A 1 92 ? -8.867 1.312 -4.52 1 94.69 92 LYS A CA 1
ATOM 728 C C . LYS A 1 92 ? -7.625 0.746 -3.84 1 94.69 92 LYS A C 1
ATOM 730 O O . LYS A 1 92 ? -7.727 0.055 -2.824 1 94.69 92 LYS A O 1
ATOM 735 N N . ILE A 1 93 ? -6.5 1.054 -4.363 1 95.75 93 ILE A N 1
ATOM 736 C CA . ILE A 1 93 ? -5.246 0.59 -3.781 1 95.75 93 ILE A CA 1
ATOM 737 C C . ILE A 1 93 ? -5.086 1.167 -2.377 1 95.75 93 ILE A C 1
ATOM 739 O O . ILE A 1 93 ? -4.766 0.44 -1.434 1 95.75 93 ILE A O 1
ATOM 743 N N . PHE A 1 94 ? -5.34 2.438 -2.219 1 97.06 94 PHE A N 1
ATOM 744 C CA . PHE A 1 94 ? -5.227 3.076 -0.912 1 97.06 94 PHE A CA 1
ATOM 745 C C . PHE A 1 94 ? -6.227 2.477 0.071 1 97.06 94 PHE A C 1
ATOM 747 O O . PHE A 1 94 ? -5.906 2.279 1.245 1 97.06 94 PHE A O 1
ATOM 754 N N . GLN A 1 95 ? -7.406 2.193 -0.416 1 97.31 95 GLN A N 1
ATOM 755 C CA . GLN A 1 95 ? -8.43 1.618 0.453 1 97.31 95 GLN A CA 1
ATOM 756 C C . GLN A 1 95 ? -8.023 0.23 0.938 1 97.31 95 GLN A C 1
ATOM 758 O O . GLN A 1 95 ? -8.234 -0.112 2.104 1 97.31 95 GLN A O 1
ATOM 763 N N . GLU A 1 96 ? -7.441 -0.516 0.11 1 95.19 96 GLU A N 1
ATOM 764 C CA . GLU A 1 96 ? -6.945 -1.829 0.512 1 95.19 96 GLU A CA 1
ATOM 765 C C . GLU A 1 96 ? -5.805 -1.705 1.516 1 95.19 96 GLU A C 1
ATOM 767 O O . GLU A 1 96 ? -5.75 -2.447 2.498 1 95.19 96 GLU A O 1
ATOM 772 N N . MET A 1 97 ? -4.91 -0.74 1.299 1 95.06 97 MET A N 1
ATOM 773 C CA . MET A 1 97 ? -3.848 -0.478 2.266 1 95.06 97 MET A CA 1
ATOM 774 C C . MET A 1 97 ? -4.43 -0.118 3.629 1 95.06 97 MET A C 1
ATOM 776 O O . MET A 1 97 ? -3.955 -0.603 4.656 1 95.06 97 MET A O 1
ATOM 780 N N . ALA A 1 98 ? -5.438 0.732 3.555 1 96.19 98 ALA A N 1
ATOM 781 C CA . ALA A 1 98 ? -6.062 1.178 4.797 1 96.19 98 ALA A CA 1
ATOM 782 C C . ALA A 1 98 ? -6.613 -0.004 5.586 1 96.19 98 ALA A C 1
ATOM 784 O O . ALA A 1 98 ? -6.445 -0.074 6.809 1 96.19 98 ALA A O 1
ATOM 785 N N . VAL A 1 99 ? -7.242 -0.942 4.902 1 94.06 99 VAL A N 1
ATOM 786 C CA . VAL A 1 99 ? -7.793 -2.129 5.551 1 94.06 99 VAL A CA 1
ATOM 787 C C . VAL A 1 99 ? -6.68 -2.889 6.266 1 94.06 99 VAL A C 1
ATOM 789 O O . VAL A 1 99 ? -6.812 -3.24 7.441 1 94.06 99 VAL A O 1
ATOM 792 N N . ASP A 1 100 ? -5.594 -3.076 5.594 1 91.25 100 ASP A N 1
ATOM 793 C CA . ASP A 1 100 ? -4.488 -3.855 6.141 1 91.25 100 ASP A CA 1
ATOM 794 C C . ASP A 1 100 ? -3.797 -3.105 7.277 1 91.25 100 ASP A C 1
ATOM 796 O O . ASP A 1 100 ? -3.404 -3.709 8.281 1 91.25 100 ASP A O 1
ATOM 800 N N . LEU A 1 101 ? -3.699 -1.812 7.211 1 91.12 101 LEU A N 1
ATOM 801 C CA . LEU A 1 101 ? -2.932 -1.02 8.164 1 91.12 101 LEU A CA 1
ATOM 802 C C . LEU A 1 101 ? -3.762 -0.706 9.406 1 91.12 101 LEU A C 1
ATOM 804 O O . LEU A 1 101 ? -3.24 -0.695 10.523 1 91.12 101 LEU A O 1
ATOM 808 N N . LEU A 1 102 ? -5.027 -0.442 9.25 1 92.44 102 LEU A N 1
ATOM 809 C CA . LEU A 1 102 ? -5.859 0.027 10.352 1 92.44 102 LEU A CA 1
ATOM 810 C C . LEU A 1 102 ? -6.375 -1.146 11.18 1 92.44 102 LEU A C 1
ATOM 812 O O . LEU A 1 102 ? -6.875 -0.953 12.289 1 92.44 102 LEU A O 1
ATOM 816 N N . LYS A 1 103 ? -6.191 -2.305 10.719 1 88.25 103 LYS A N 1
ATOM 817 C CA . LYS A 1 103 ? -6.582 -3.498 11.461 1 88.25 103 LYS A CA 1
ATOM 818 C C . LYS A 1 103 ? -5.453 -3.971 12.375 1 88.25 103 LYS A C 1
ATOM 820 O O . LYS A 1 103 ? -5.664 -4.816 13.242 1 88.25 103 LYS A O 1
ATOM 825 N N . LEU A 1 104 ? -4.305 -3.424 12.188 1 86.81 104 LEU A N 1
ATOM 826 C CA . LEU A 1 104 ? -3.178 -3.783 13.039 1 86.81 104 LEU A CA 1
ATOM 827 C C . LEU A 1 104 ? -3.484 -3.482 14.508 1 86.81 104 LEU A C 1
ATOM 829 O O . LEU A 1 104 ? -4.055 -2.438 14.82 1 86.81 104 LEU A O 1
ATOM 833 N N . SER A 1 105 ? -3.109 -4.449 15.398 1 86.25 105 SER A N 1
ATOM 834 C CA . SER A 1 105 ? -3.207 -4.184 16.828 1 86.25 105 SER A CA 1
ATOM 835 C C . SER A 1 105 ? -2.131 -3.201 17.281 1 86.25 105 SER A C 1
ATOM 837 O O . SER A 1 105 ? -1.167 -2.951 16.562 1 86.25 105 SER A O 1
ATOM 839 N N . ASP A 1 106 ? -2.32 -2.701 18.531 1 84.62 106 ASP A N 1
ATOM 840 C CA . ASP A 1 106 ? -1.303 -1.806 19.078 1 84.62 106 ASP A CA 1
ATOM 841 C C . ASP A 1 106 ? 0.05 -2.506 19.188 1 84.62 106 ASP A C 1
ATOM 843 O O . ASP A 1 106 ? 1.09 -1.901 18.906 1 84.62 106 ASP A O 1
ATOM 847 N N . ARG A 1 107 ? 0.035 -3.732 19.594 1 83.06 107 ARG A N 1
ATOM 848 C CA . ARG A 1 107 ? 1.264 -4.512 19.703 1 83.06 107 ARG A CA 1
ATOM 849 C C . ARG A 1 107 ? 1.938 -4.66 18.344 1 83.06 107 ARG A C 1
ATOM 851 O O . ARG A 1 107 ? 3.164 -4.574 18.25 1 83.06 107 ARG A O 1
ATOM 858 N N . GLN A 1 108 ? 1.137 -4.754 17.359 1 82.19 108 GLN A N 1
ATOM 859 C CA . GLN A 1 108 ? 1.652 -4.891 16 1 82.19 108 GLN A CA 1
ATOM 860 C C . GLN A 1 108 ? 2.25 -3.576 15.5 1 82.19 108 GLN A C 1
ATOM 862 O O . GLN A 1 108 ? 3.289 -3.572 14.836 1 82.19 108 GLN A O 1
ATOM 867 N N . VAL A 1 109 ? 1.602 -2.531 15.781 1 85.62 109 VAL A N 1
ATOM 868 C CA . VAL A 1 109 ? 2.1 -1.208 15.422 1 85.62 109 VAL A CA 1
ATOM 869 C C . VAL A 1 109 ? 3.426 -0.943 16.125 1 85.62 109 VAL A C 1
ATOM 871 O O . VAL A 1 109 ? 4.383 -0.468 15.508 1 85.62 109 VAL A O 1
ATOM 874 N N . ASP A 1 110 ? 3.523 -1.298 17.422 1 84.69 110 ASP A N 1
ATOM 875 C CA . ASP A 1 110 ? 4.75 -1.108 18.188 1 84.69 110 ASP A CA 1
ATOM 876 C C . ASP A 1 110 ? 5.91 -1.892 17.578 1 84.69 110 ASP A C 1
ATOM 878 O O . ASP A 1 110 ? 7.035 -1.393 17.5 1 84.69 110 ASP A O 1
ATOM 882 N N . LEU A 1 111 ? 5.598 -3.033 17.188 1 79.81 111 LEU A N 1
ATOM 883 C CA . LEU A 1 111 ? 6.621 -3.855 16.547 1 79.81 111 LEU A CA 1
ATOM 884 C C . LEU A 1 111 ? 7.062 -3.248 15.219 1 79.81 111 LEU A C 1
ATOM 886 O O . LEU A 1 111 ? 8.258 -3.221 14.914 1 79.81 111 LEU A O 1
ATOM 890 N N . ALA A 1 112 ? 6.102 -2.748 14.484 1 78.06 112 ALA A N 1
ATOM 891 C CA . ALA A 1 112 ? 6.402 -2.117 13.195 1 78.06 112 ALA A CA 1
ATOM 892 C C . ALA A 1 112 ? 7.254 -0.865 13.391 1 78.06 112 ALA A C 1
ATOM 894 O O . ALA A 1 112 ? 8.133 -0.575 12.578 1 78.06 112 ALA A O 1
ATOM 895 N N . LEU A 1 113 ? 6.984 -0.154 14.414 1 80.94 113 LEU A N 1
ATOM 896 C CA . LEU A 1 113 ? 7.762 1.037 14.742 1 80.94 113 LEU A CA 1
ATOM 897 C C . LEU A 1 113 ? 9.203 0.671 15.062 1 80.94 113 LEU A C 1
ATOM 899 O O . LEU A 1 113 ? 10.133 1.322 14.586 1 80.94 113 LEU A O 1
ATOM 903 N N . SER A 1 114 ? 9.383 -0.299 15.844 1 78.94 114 SER A N 1
ATOM 904 C CA . SER A 1 114 ? 10.711 -0.718 16.281 1 78.94 114 SER A CA 1
ATOM 905 C C . SER A 1 114 ? 11.562 -1.177 15.102 1 78.94 114 SER A C 1
ATOM 907 O O . SER A 1 114 ? 12.789 -1.036 15.125 1 78.94 114 SER A O 1
ATOM 909 N N . GLU A 1 115 ? 10.883 -1.487 14.102 1 73.19 115 GLU A N 1
ATOM 910 C CA . GLU A 1 115 ? 11.609 -2.037 12.961 1 73.19 115 GLU A CA 1
ATOM 911 C C . GLU A 1 115 ? 11.734 -1.013 11.836 1 73.19 115 GLU A C 1
ATOM 913 O O . GLU A 1 115 ? 12.328 -1.294 10.789 1 73.19 115 GLU A O 1
ATOM 918 N N . GLY A 1 116 ? 11.164 0.016 11.953 1 75.62 116 GLY A N 1
ATOM 919 C CA . GLY A 1 116 ? 11.375 1.138 11.055 1 75.62 116 GLY A CA 1
ATOM 920 C C . GLY A 1 116 ? 10.422 1.143 9.875 1 75.62 116 GLY A C 1
ATOM 921 O O . GLY A 1 116 ? 10.641 1.849 8.891 1 75.62 116 GLY A O 1
ATOM 922 N N . GLU A 1 117 ? 9.383 0.261 9.922 1 73.88 117 GLU A N 1
ATOM 923 C CA . GLU A 1 117 ? 8.391 0.271 8.852 1 73.88 117 GLU A CA 1
ATOM 924 C C . GLU A 1 117 ? 7.516 1.522 8.914 1 73.88 117 GLU A C 1
ATOM 926 O O . GLU A 1 117 ? 7.082 2.037 7.879 1 73.88 117 GLU A O 1
ATOM 931 N N . PHE A 1 118 ? 7.223 1.89 10.148 1 79.38 118 PHE A N 1
ATOM 932 C CA . PHE A 1 118 ? 6.516 3.129 10.445 1 79.38 118 PHE A CA 1
ATOM 933 C C . PHE A 1 118 ? 7.402 4.082 11.242 1 79.38 118 PHE A C 1
ATOM 935 O O . PHE A 1 118 ? 8.344 3.646 11.914 1 79.38 118 PHE A O 1
ATOM 942 N N . VAL A 1 119 ? 7.164 5.199 11 1 82.62 119 VAL A N 1
ATOM 943 C CA . VAL A 1 119 ? 7.66 6.227 11.906 1 82.62 119 VAL A CA 1
ATOM 944 C C . VAL A 1 119 ? 6.488 6.887 12.633 1 82.62 119 VAL A C 1
ATOM 946 O O . VAL A 1 119 ? 5.465 7.195 12.023 1 82.62 119 VAL A O 1
ATOM 949 N N . GLU A 1 120 ? 6.598 6.891 13.977 1 86.75 120 GLU A N 1
ATOM 950 C CA . GLU A 1 120 ? 5.535 7.516 14.758 1 86.75 120 GLU A CA 1
ATOM 951 C C . GLU A 1 120 ? 5.902 8.945 15.148 1 86.75 120 GLU A C 1
ATOM 953 O O . GLU A 1 120 ? 7.027 9.203 15.586 1 86.75 120 GLU A O 1
ATOM 958 N N . MET A 1 121 ? 5.02 9.828 14.812 1 81.19 121 MET A N 1
ATOM 959 C CA . MET A 1 121 ? 5.246 11.203 15.25 1 81.19 121 MET A CA 1
ATOM 960 C C . MET A 1 121 ? 4.816 11.391 16.703 1 81.19 121 MET A C 1
ATOM 962 O O . MET A 1 121 ? 3.814 10.82 17.141 1 81.19 121 MET A O 1
ATOM 966 N N . GLY A 1 122 ? 5.891 11.547 17.656 1 62.31 122 GLY A N 1
ATOM 967 C CA . GLY A 1 122 ? 5.719 11.688 19.094 1 62.31 122 GLY A CA 1
ATOM 968 C C . GLY A 1 122 ? 4.844 12.867 19.469 1 62.31 122 GLY A C 1
ATOM 969 O O . GLY A 1 122 ? 4.758 13.852 18.734 1 62.31 122 GLY A O 1
ATOM 970 N N . ASN A 1 123 ? 3.684 12.57 20.109 1 49.31 123 ASN A N 1
ATOM 971 C CA . ASN A 1 123 ? 3.057 13.672 20.828 1 49.31 123 ASN A CA 1
ATOM 972 C C . ASN A 1 123 ? 4.062 14.406 21.719 1 49.31 123 ASN A C 1
ATOM 974 O O . ASN A 1 123 ? 4.789 13.781 22.484 1 49.31 123 ASN A O 1
ATOM 978 N N . GLU A 1 124 ? 4.805 15.344 21.328 1 37.28 124 GLU A N 1
ATOM 979 C CA . GLU A 1 124 ? 5.496 16.172 22.328 1 37.28 124 GLU A CA 1
ATOM 980 C C . GLU A 1 124 ? 4.605 16.438 23.531 1 37.28 124 GLU A C 1
ATOM 982 O O . GLU A 1 124 ? 3.594 17.125 23.438 1 37.28 124 GLU A O 1
ATOM 987 N N . THR A 1 125 ? 3.902 15.547 24.141 1 32.84 125 THR A N 1
ATOM 988 C CA . THR A 1 125 ? 3.531 16.016 25.469 1 32.84 125 THR A CA 1
ATOM 989 C C . THR A 1 125 ? 4.762 16.469 26.234 1 32.84 125 THR A C 1
ATOM 991 O O . THR A 1 125 ? 5.578 15.648 26.656 1 32.84 125 THR A O 1
ATOM 994 N N . LYS A 1 126 ? 5.789 17.266 25.719 1 28.78 126 LYS A N 1
ATOM 995 C CA . LYS A 1 126 ? 6.496 17.875 26.844 1 28.78 126 LYS A CA 1
ATOM 996 C C . LYS A 1 126 ? 5.598 18.859 27.594 1 28.78 126 LYS A C 1
ATOM 998 O O . LYS A 1 126 ? 4.805 19.578 26.984 1 28.78 126 LYS A O 1
ATOM 1003 N N . MET B 1 1 ? 15.391 -19.812 2.992 1 63.25 1 MET B N 1
ATOM 1004 C CA . MET B 1 1 ? 14.094 -20.375 2.65 1 63.25 1 MET B CA 1
ATOM 1005 C C . MET B 1 1 ? 13.164 -19.312 2.084 1 63.25 1 MET B C 1
ATOM 1007 O O . MET B 1 1 ? 13.227 -18.156 2.5 1 63.25 1 MET B O 1
ATOM 1011 N N . LYS B 1 2 ? 12.5 -19.547 0.848 1 85.06 2 LYS B N 1
ATOM 1012 C CA . LYS B 1 2 ? 11.664 -18.578 0.147 1 85.06 2 LYS B CA 1
ATOM 1013 C C . LYS B 1 2 ? 10.336 -18.375 0.872 1 85.06 2 LYS B C 1
ATOM 1015 O O . LYS B 1 2 ? 9.742 -19.328 1.379 1 85.06 2 LYS B O 1
ATOM 1020 N N . ARG B 1 3 ? 9.961 -17.234 1.141 1 90.94 3 ARG B N 1
ATOM 1021 C CA . ARG B 1 3 ? 8.695 -16.891 1.793 1 90.94 3 ARG B CA 1
ATOM 1022 C C . ARG B 1 3 ? 7.719 -16.266 0.802 1 90.94 3 ARG B C 1
ATOM 1024 O O . ARG B 1 3 ? 8.062 -15.32 0.096 1 90.94 3 ARG B O 1
ATOM 1031 N N . ILE B 1 4 ? 6.594 -16.922 0.703 1 94.81 4 ILE B N 1
ATOM 1032 C CA . ILE B 1 4 ? 5.496 -16.391 -0.098 1 94.81 4 ILE B CA 1
ATOM 1033 C C . ILE B 1 4 ? 4.441 -15.773 0.818 1 94.81 4 ILE B C 1
ATOM 1035 O O . ILE B 1 4 ? 3.793 -16.484 1.594 1 94.81 4 ILE B O 1
ATOM 1039 N N . LEU B 1 5 ? 4.281 -14.484 0.744 1 94.31 5 LEU B N 1
ATOM 1040 C CA . LEU B 1 5 ? 3.406 -13.734 1.637 1 94.31 5 LEU B CA 1
ATOM 1041 C C . LEU B 1 5 ? 2.266 -13.086 0.86 1 94.31 5 LEU B C 1
ATOM 1043 O O . LEU B 1 5 ? 2.447 -12.664 -0.286 1 94.31 5 LEU B O 1
ATOM 1047 N N . LEU B 1 6 ? 1.12 -13.023 1.448 1 94.94 6 LEU B N 1
ATOM 1048 C CA . LEU B 1 6 ? -0.054 -12.375 0.879 1 94.94 6 LEU B CA 1
ATOM 1049 C C . LEU B 1 6 ? -0.59 -11.297 1.82 1 94.94 6 LEU B C 1
ATOM 1051 O O . LEU B 1 6 ? -0.753 -11.547 3.018 1 94.94 6 LEU B O 1
ATOM 1055 N N . LEU B 1 7 ? -0.854 -10.109 1.307 1 93.88 7 LEU B N 1
ATOM 1056 C CA . LEU B 1 7 ? -1.604 -9.125 2.08 1 93.88 7 LEU B CA 1
ATOM 1057 C C . LEU B 1 7 ? -3.012 -9.633 2.383 1 93.88 7 LEU B C 1
ATOM 1059 O O . LEU B 1 7 ? -3.549 -10.461 1.646 1 93.88 7 LEU B O 1
ATOM 1063 N N . ARG B 1 8 ? -3.588 -9.188 3.432 1 90.81 8 ARG B N 1
ATOM 1064 C CA . ARG B 1 8 ? -4.918 -9.641 3.832 1 90.81 8 ARG B CA 1
ATOM 1065 C C . ARG B 1 8 ? -5.941 -9.359 2.74 1 90.81 8 ARG B C 1
ATOM 1067 O O . ARG B 1 8 ? -6.77 -10.211 2.422 1 90.81 8 ARG B O 1
ATOM 1074 N N . THR B 1 9 ? -5.871 -8.172 2.17 1 93.5 9 THR B N 1
ATOM 1075 C CA . THR B 1 9 ? -6.824 -7.797 1.133 1 93.5 9 THR B CA 1
ATOM 1076 C C . THR B 1 9 ? -6.645 -8.672 -0.106 1 93.5 9 THR B C 1
ATOM 1078 O O . THR B 1 9 ? -7.617 -9.008 -0.781 1 93.5 9 THR B O 1
ATOM 1081 N N . PHE B 1 10 ? -5.43 -9.07 -0.358 1 96.06 10 PHE B N 1
ATOM 1082 C CA . PHE B 1 10 ? -5.191 -9.961 -1.49 1 96.06 10 PHE B CA 1
ATOM 1083 C C . PHE B 1 10 ? -5.781 -11.336 -1.229 1 96.06 10 PHE B C 1
ATOM 1085 O O . PHE B 1 10 ? -6.297 -11.984 -2.146 1 96.06 10 PHE B O 1
ATOM 1092 N N . VAL B 1 11 ? -5.664 -11.828 -0.027 1 94.06 11 VAL B N 1
ATOM 1093 C CA . VAL B 1 11 ? -6.23 -13.125 0.334 1 94.06 11 VAL 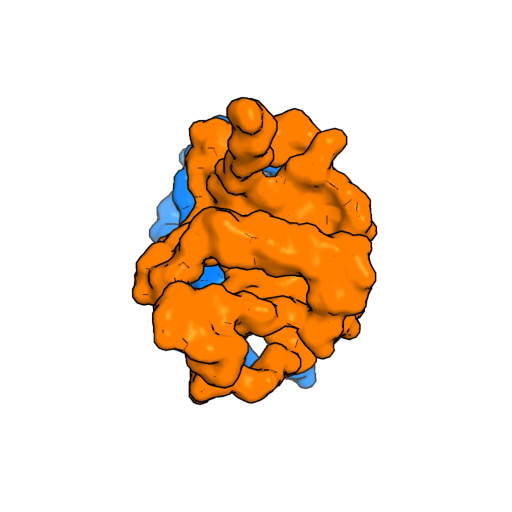B CA 1
ATOM 1094 C C . VAL B 1 11 ? -7.727 -13.141 0.027 1 94.06 11 VAL B C 1
ATOM 1096 O O . VAL B 1 11 ? -8.227 -14.07 -0.6 1 94.06 11 VAL B O 1
ATOM 1099 N N . ARG B 1 12 ? -8.367 -12.109 0.469 1 93.25 12 ARG B N 1
ATOM 1100 C CA . ARG B 1 12 ? -9.797 -12.008 0.213 1 93.25 12 ARG B CA 1
ATOM 1101 C C . ARG B 1 12 ? -10.086 -11.984 -1.285 1 93.25 12 ARG B C 1
ATOM 1103 O O . ARG B 1 12 ? -11.023 -12.641 -1.754 1 93.25 12 ARG B O 1
ATOM 1110 N N . TRP B 1 13 ? -9.367 -11.219 -1.955 1 94.31 13 TRP B N 1
ATOM 1111 C CA . TRP B 1 13 ? -9.523 -11.102 -3.4 1 94.31 13 TRP B CA 1
ATOM 1112 C C . TRP B 1 13 ? -9.289 -12.445 -4.082 1 94.31 13 TRP B C 1
ATOM 1114 O O . TRP B 1 13 ? -10.047 -12.836 -4.973 1 94.31 13 TRP B O 1
ATOM 1124 N N . LYS B 1 14 ? -8.141 -13.125 -3.734 1 93.75 14 LYS B N 1
ATOM 1125 C CA . LYS B 1 14 ? -7.824 -14.398 -4.379 1 93.75 14 LYS B CA 1
ATOM 1126 C C . LYS B 1 14 ? -8.922 -15.43 -4.133 1 93.75 14 LYS B C 1
ATOM 1128 O O . LYS B 1 14 ? -9.258 -16.219 -5.023 1 93.75 14 LYS B O 1
ATOM 1133 N N . GLU B 1 15 ? -9.484 -15.414 -2.914 1 93.31 15 GLU B N 1
ATOM 1134 C CA . GLU B 1 15 ? -10.578 -16.328 -2.598 1 93.31 15 GLU B CA 1
ATOM 1135 C C . GLU B 1 15 ? -11.812 -16.031 -3.441 1 93.31 15 GLU B C 1
ATOM 1137 O O . GLU B 1 15 ? -12.445 -16.938 -3.967 1 93.31 15 GLU B O 1
ATOM 1142 N N . LYS B 1 16 ? -12.086 -14.812 -3.547 1 93.25 16 LYS B N 1
ATOM 1143 C CA . LYS B 1 16 ? -13.242 -14.375 -4.328 1 93.25 16 LYS B CA 1
ATOM 1144 C C . LYS B 1 16 ? -13.094 -14.766 -5.793 1 93.25 16 LYS B C 1
ATOM 1146 O O . LYS B 1 16 ? -14.086 -15.055 -6.469 1 93.25 16 LYS B O 1
ATOM 1151 N N . HIS B 1 17 ? -11.906 -14.883 -6.312 1 91.75 17 HIS B N 1
ATOM 1152 C CA . HIS B 1 17 ? -11.688 -15.109 -7.734 1 91.75 17 HIS B CA 1
ATOM 1153 C C . HIS B 1 17 ? -11.25 -16.547 -8 1 91.75 17 HIS B C 1
ATOM 1155 O O . HIS B 1 17 ? -10.922 -16.906 -9.133 1 91.75 17 HIS B O 1
ATOM 1161 N N . GLY B 1 18 ? -11.141 -17.297 -6.953 1 89.62 18 GLY B N 1
ATOM 1162 C CA . GLY B 1 18 ? -10.883 -18.719 -7.109 1 89.62 18 GLY B CA 1
ATOM 1163 C C . GLY B 1 18 ? -9.422 -19.047 -7.355 1 89.62 18 GLY B C 1
ATOM 1164 O O . GLY B 1 18 ? -9.102 -20.047 -7.984 1 89.62 18 GLY B O 1
ATOM 1165 N N 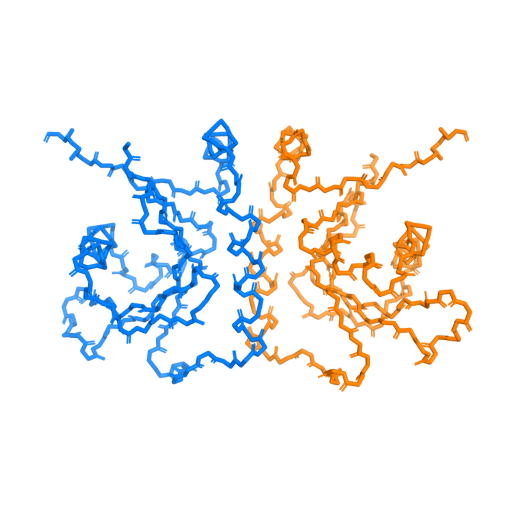. LEU B 1 19 ? -8.57 -18.203 -6.926 1 91.69 19 LEU B N 1
ATOM 1166 C CA . LEU B 1 19 ? -7.137 -18.453 -7.027 1 91.69 19 LEU B CA 1
ATOM 1167 C C . LEU B 1 19 ? -6.656 -19.344 -5.887 1 91.69 19 LEU B C 1
ATOM 1169 O O . LEU B 1 19 ? -6.801 -18.984 -4.715 1 91.69 19 LEU B O 1
ATOM 1173 N N . SER B 1 20 ? -6.109 -20.516 -6.238 1 90.62 20 SER B N 1
ATOM 1174 C CA . SER B 1 20 ? -5.66 -21.469 -5.223 1 90.62 20 SER B CA 1
ATOM 1175 C C . SER B 1 20 ? -4.246 -21.141 -4.75 1 90.62 20 SER B C 1
ATOM 1177 O O . SER B 1 20 ? -3.48 -20.484 -5.469 1 90.62 20 SER B O 1
ATOM 1179 N N . ASP B 1 21 ? -3.959 -21.672 -3.559 1 91.75 21 ASP B N 1
ATOM 1180 C CA . ASP B 1 21 ? -2.596 -21.562 -3.049 1 91.75 21 ASP B CA 1
ATOM 1181 C C . ASP B 1 21 ? -1.596 -22.203 -4 1 91.75 21 ASP B C 1
ATOM 1183 O O . ASP B 1 21 ? -0.512 -21.672 -4.234 1 91.75 21 ASP B O 1
ATOM 1187 N N . GLN B 1 22 ? -2.012 -23.281 -4.551 1 91.31 22 GLN B N 1
ATOM 1188 C CA . GLN B 1 22 ? -1.146 -24.016 -5.469 1 91.31 22 GLN B CA 1
ATOM 1189 C C . GLN B 1 22 ? -0.845 -23.188 -6.715 1 91.31 22 GLN B C 1
ATOM 1191 O O . GLN B 1 22 ? 0.274 -23.219 -7.23 1 91.31 22 GLN B O 1
ATOM 1196 N N . ALA B 1 23 ? -1.832 -22.5 -7.18 1 91.94 23 ALA B N 1
ATOM 1197 C CA . ALA B 1 23 ? -1.642 -21.656 -8.352 1 91.94 23 ALA B CA 1
ATOM 1198 C C . ALA B 1 23 ? -0.611 -20.562 -8.078 1 91.94 23 ALA B C 1
ATOM 1200 O O . ALA B 1 23 ? 0.205 -20.234 -8.945 1 91.94 23 ALA B O 1
ATOM 1201 N N . LEU B 1 24 ? -0.617 -20.031 -6.852 1 94.5 24 LEU B N 1
ATOM 1202 C CA . LEU B 1 24 ? 0.318 -18.969 -6.488 1 94.5 24 LEU B CA 1
ATOM 1203 C C . LEU B 1 24 ? 1.729 -19.516 -6.324 1 94.5 24 LEU B C 1
ATOM 1205 O O . LEU B 1 24 ? 2.703 -18.891 -6.734 1 94.5 24 LEU B O 1
ATOM 1209 N N . VAL B 1 25 ? 1.787 -20.719 -5.777 1 93.75 25 VAL B N 1
ATOM 1210 C CA . VAL B 1 25 ? 3.086 -21.359 -5.625 1 93.75 25 VAL B CA 1
ATOM 1211 C C . VAL B 1 25 ? 3.689 -21.641 -6.996 1 93.75 25 VAL B C 1
ATOM 1213 O O . VAL B 1 25 ? 4.879 -21.391 -7.223 1 93.75 25 VAL B O 1
ATOM 1216 N N . LYS B 1 26 ? 2.855 -22.109 -7.859 1 93.19 26 LYS B N 1
ATOM 1217 C CA . LYS B 1 26 ? 3.299 -22.375 -9.227 1 93.19 26 LYS B CA 1
ATOM 1218 C C . LYS B 1 26 ? 3.734 -21.094 -9.922 1 93.19 26 LYS B C 1
ATOM 1220 O O . LYS B 1 26 ? 4.738 -21.078 -10.633 1 93.19 26 LYS B O 1
ATOM 1225 N N . ALA B 1 27 ? 2.971 -20.047 -9.719 1 94.62 27 ALA B N 1
ATOM 1226 C CA . ALA B 1 27 ? 3.32 -18.766 -10.305 1 94.62 27 ALA B CA 1
ATOM 1227 C C . ALA B 1 27 ? 4.695 -18.297 -9.828 1 94.62 27 ALA B C 1
ATOM 1229 O O . ALA B 1 27 ? 5.504 -17.812 -10.625 1 94.62 27 ALA B O 1
ATOM 1230 N N . VAL B 1 28 ? 4.965 -18.438 -8.531 1 95.62 28 VAL B N 1
ATOM 1231 C CA . VAL B 1 28 ? 6.25 -18.047 -7.965 1 95.62 28 VAL B CA 1
ATOM 1232 C C . VAL B 1 28 ? 7.363 -18.891 -8.586 1 95.62 28 VAL B C 1
ATOM 1234 O O . VAL B 1 28 ? 8.398 -18.359 -8.992 1 95.62 28 VAL B O 1
ATOM 1237 N N . ALA B 1 29 ? 7.133 -20.188 -8.695 1 94.25 29 ALA B N 1
ATOM 1238 C CA . ALA B 1 29 ? 8.125 -21.078 -9.289 1 94.25 29 ALA B CA 1
ATOM 1239 C C . ALA B 1 29 ? 8.438 -20.656 -10.727 1 94.25 29 ALA B C 1
ATOM 1241 O O . ALA B 1 29 ? 9.602 -20.656 -11.141 1 94.25 29 ALA B O 1
ATOM 1242 N N . GLU B 1 30 ? 7.398 -20.359 -11.445 1 95.38 30 GLU B N 1
ATOM 1243 C CA . GLU B 1 30 ? 7.574 -19.906 -12.82 1 95.38 30 GLU B CA 1
ATOM 1244 C C . GLU B 1 30 ? 8.383 -18.609 -12.875 1 95.38 30 GLU B C 1
ATOM 1246 O O . GLU B 1 30 ? 9.297 -18.484 -13.695 1 95.38 30 GLU B O 1
ATOM 1251 N N . MET B 1 31 ? 8.055 -17.703 -11.992 1 96 31 MET B N 1
ATOM 1252 C CA . MET B 1 31 ? 8.766 -16.422 -11.984 1 96 31 MET B CA 1
ATOM 1253 C C . MET B 1 31 ? 10.219 -16.609 -11.57 1 96 31 MET B C 1
ATOM 1255 O O . MET B 1 31 ? 11.109 -15.922 -12.07 1 96 31 MET B O 1
ATOM 1259 N N . GLU B 1 32 ? 10.484 -17.547 -10.688 1 94.75 32 GLU B N 1
ATOM 1260 C CA . GLU B 1 32 ? 11.852 -17.859 -10.281 1 94.75 32 GLU B CA 1
ATOM 1261 C C . GLU B 1 32 ? 12.672 -18.359 -11.469 1 94.75 32 GLU B C 1
ATOM 1263 O O . GLU B 1 32 ? 13.891 -18.156 -11.508 1 94.75 32 GLU B O 1
ATOM 1268 N N . GLN B 1 33 ? 11.961 -18.906 -12.406 1 95.25 33 GLN B N 1
ATOM 1269 C CA . GLN B 1 33 ? 12.625 -19.438 -13.594 1 95.25 33 GLN B CA 1
ATOM 1270 C C . GLN B 1 33 ? 12.688 -18.406 -14.703 1 95.25 33 GLN B C 1
ATOM 1272 O O . GLN B 1 33 ? 13.102 -18.719 -15.828 1 95.25 33 GLN B O 1
ATOM 1277 N N . GLY B 1 34 ? 12.156 -17.266 -14.422 1 94.69 34 GLY B N 1
ATOM 1278 C CA . GLY B 1 34 ? 12.258 -16.172 -15.383 1 94.69 34 GLY B CA 1
ATOM 1279 C C . GLY B 1 34 ? 11.023 -16.016 -16.25 1 94.69 34 GLY B C 1
ATOM 1280 O O . GLY B 1 34 ? 10.992 -15.188 -17.156 1 94.69 34 GLY B O 1
ATOM 1281 N N . LEU B 1 35 ? 10.039 -16.875 -16.031 1 95.69 35 LEU B N 1
ATOM 1282 C CA . LEU B 1 35 ? 8.781 -16.766 -16.75 1 95.69 35 LEU B CA 1
ATOM 1283 C C . LEU B 1 35 ? 7.891 -15.695 -16.141 1 95.69 35 LEU B C 1
ATOM 1285 O O . LEU B 1 35 ? 6.953 -16 -15.406 1 95.69 35 LEU B O 1
ATOM 1289 N N . ILE B 1 36 ? 8.164 -14.453 -16.453 1 95.88 36 ILE B N 1
ATOM 1290 C CA . ILE B 1 36 ? 7.492 -13.266 -15.938 1 95.88 36 ILE B CA 1
ATOM 1291 C C . ILE B 1 36 ? 6.785 -12.539 -17.078 1 95.88 36 ILE B C 1
ATOM 1293 O O . ILE B 1 36 ? 7.359 -12.359 -18.156 1 95.88 36 ILE B O 1
ATOM 1297 N N . ASP B 1 37 ? 5.574 -12.172 -16.891 1 94.56 37 ASP B N 1
ATOM 1298 C CA . ASP B 1 37 ? 4.855 -11.453 -17.938 1 94.56 37 ASP B CA 1
ATOM 1299 C C . ASP B 1 37 ? 5.379 -10.023 -18.078 1 94.56 37 ASP B C 1
ATOM 1301 O O . ASP B 1 37 ? 5.441 -9.492 -19.188 1 94.56 37 ASP B O 1
ATOM 1305 N N . ALA B 1 38 ? 5.707 -9.352 -16.953 1 95.69 38 ALA B N 1
ATOM 1306 C CA . ALA B 1 38 ? 6.305 -8.023 -17.016 1 95.69 38 ALA B CA 1
ATOM 1307 C C . ALA B 1 38 ? 7.109 -7.727 -15.758 1 95.69 38 ALA B C 1
ATOM 1309 O O . ALA B 1 38 ? 6.672 -8.031 -14.641 1 95.69 38 ALA B O 1
ATOM 1310 N N . ASP B 1 39 ? 8.312 -7.254 -15.898 1 97.19 39 ASP B N 1
ATOM 1311 C CA . ASP B 1 39 ? 9.078 -6.59 -14.852 1 97.19 39 ASP B CA 1
ATOM 1312 C C . ASP B 1 39 ? 8.875 -5.078 -14.891 1 97.19 39 ASP B C 1
ATOM 1314 O O . ASP B 1 39 ? 9.406 -4.398 -15.773 1 97.19 39 ASP B O 1
ATOM 1318 N N . LEU B 1 40 ? 8.125 -4.559 -13.977 1 96.5 40 LEU B N 1
ATOM 1319 C CA . LEU B 1 40 ? 7.676 -3.172 -14.023 1 96.5 40 LEU B CA 1
ATOM 1320 C C . LEU B 1 40 ? 8.664 -2.252 -13.312 1 96.5 40 LEU B C 1
ATOM 1322 O O . LEU B 1 40 ? 8.438 -1.042 -13.227 1 96.5 40 LEU B O 1
ATOM 1326 N N . GLY B 1 41 ? 9.734 -2.783 -12.781 1 96.56 41 GLY B N 1
ATOM 1327 C CA . GLY B 1 41 ? 10.734 -1.99 -12.07 1 96.56 41 GLY B CA 1
ATOM 1328 C C . GLY B 1 41 ? 10.375 -1.733 -10.625 1 96.56 41 GLY B C 1
ATOM 1329 O O . GLY B 1 41 ? 9.219 -1.895 -10.227 1 96.56 41 GLY B O 1
ATOM 1330 N N . GLY 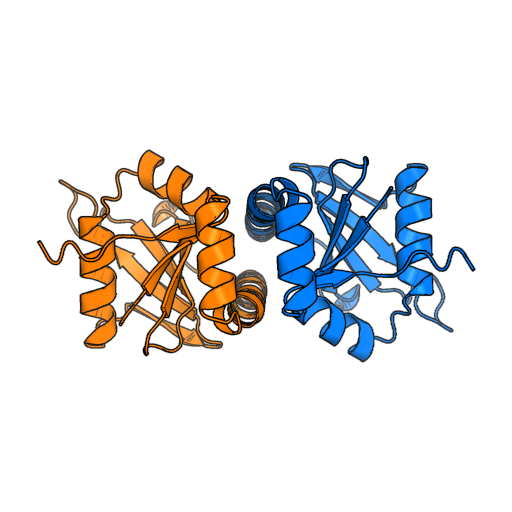B 1 42 ? 11.352 -1.459 -9.812 1 97.06 42 GLY B N 1
ATOM 1331 C CA . GLY B 1 42 ? 11.102 -1.157 -8.414 1 97.06 4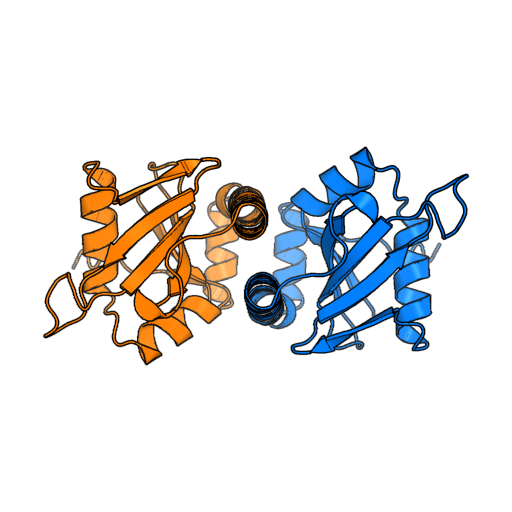2 GLY B CA 1
ATOM 1332 C C . GLY B 1 42 ? 10.664 -2.367 -7.609 1 97.06 42 GLY B C 1
ATOM 1333 O O . GLY B 1 42 ? 9.836 -2.254 -6.707 1 97.06 42 GLY B O 1
ATOM 1334 N N . SER B 1 43 ? 11.109 -3.527 -8.023 1 97.75 43 SER B N 1
ATOM 1335 C CA . SER B 1 43 ? 10.836 -4.781 -7.328 1 97.75 43 SER B CA 1
ATOM 1336 C C . SER B 1 43 ? 9.398 -5.234 -7.555 1 97.75 43 SER B C 1
ATOM 1338 O O . SER B 1 43 ? 8.82 -5.934 -6.719 1 97.75 43 SER B O 1
ATOM 1340 N N . ILE B 1 44 ? 8.82 -4.766 -8.648 1 98.19 44 ILE B N 1
ATOM 1341 C CA . ILE B 1 44 ? 7.434 -5.105 -8.945 1 98.19 44 ILE B CA 1
ATOM 1342 C C . ILE B 1 44 ? 7.371 -5.988 -10.188 1 98.19 44 ILE B C 1
ATOM 1344 O O . ILE B 1 44 ? 7.883 -5.617 -11.25 1 98.19 44 ILE B O 1
ATOM 1348 N N . LEU B 1 45 ? 6.738 -7.133 -10.023 1 97.81 45 LEU B N 1
ATOM 1349 C CA . LEU B 1 45 ? 6.48 -8.031 -11.141 1 97.81 45 LEU B CA 1
ATOM 1350 C C . LEU B 1 45 ? 4.98 -8.164 -11.398 1 97.81 45 LEU B C 1
ATOM 1352 O O . LEU B 1 45 ? 4.176 -8.031 -10.477 1 97.81 45 LEU B O 1
ATOM 1356 N N . LYS B 1 46 ? 4.699 -8.352 -12.633 1 96.69 46 LYS B N 1
ATOM 1357 C CA . LYS B 1 46 ? 3.346 -8.703 -13.062 1 96.69 46 LYS B CA 1
ATOM 1358 C C . LYS B 1 46 ? 3.299 -10.117 -13.633 1 96.69 46 LYS B C 1
ATOM 1360 O O . LYS B 1 46 ? 4.148 -10.492 -14.445 1 96.69 46 LYS B O 1
ATOM 1365 N N . LYS B 1 47 ? 2.316 -10.891 -13.164 1 95.44 47 LYS B N 1
ATOM 1366 C CA . LYS B 1 47 ? 2.211 -12.281 -13.578 1 95.44 47 LYS B CA 1
ATOM 1367 C C . LYS B 1 47 ? 0.759 -12.672 -13.836 1 95.44 47 LYS B C 1
ATOM 1369 O O . LYS B 1 47 ? -0.125 -12.359 -13.039 1 95.44 47 LYS B O 1
ATOM 1374 N N . ARG B 1 48 ? 0.517 -13.281 -15.023 1 94.19 48 ARG B N 1
ATOM 1375 C CA . ARG B 1 48 ? -0.78 -13.891 -15.297 1 94.19 48 ARG B CA 1
ATOM 1376 C C . ARG B 1 48 ? -0.881 -15.273 -14.664 1 94.19 48 ARG B C 1
ATOM 1378 O O . ARG B 1 48 ? 0.022 -16.094 -14.812 1 94.19 48 ARG B O 1
ATOM 1385 N N . VAL B 1 49 ? -1.913 -15.492 -13.922 1 94.19 49 VAL B N 1
ATOM 1386 C CA . VAL B 1 49 ? -2.115 -16.75 -13.219 1 94.19 49 VAL B CA 1
ATOM 1387 C C . VAL B 1 49 ? -3.416 -17.406 -13.68 1 94.19 49 VAL B C 1
ATOM 1389 O O . VAL B 1 49 ? -4.473 -16.766 -13.672 1 94.19 49 VAL B O 1
ATOM 1392 N N . ALA B 1 50 ? -3.297 -18.625 -14.07 1 88.69 50 ALA B N 1
ATOM 1393 C CA . ALA B 1 50 ? -4.461 -19.359 -14.57 1 88.69 50 ALA B CA 1
ATOM 1394 C C . ALA B 1 50 ? -5.418 -19.703 -13.43 1 88.69 50 ALA B C 1
ATOM 1396 O O . ALA B 1 50 ? -4.988 -20.031 -12.32 1 88.69 50 ALA B O 1
ATOM 1397 N N . LEU B 1 51 ? -6.688 -19.547 -13.695 1 85.38 51 LEU B N 1
ATOM 1398 C CA . LEU B 1 51 ? -7.727 -20 -12.773 1 85.38 51 LEU B CA 1
ATOM 1399 C C . LEU B 1 51 ? -8.148 -21.422 -13.102 1 85.38 51 LEU B C 1
ATOM 1401 O O . LEU B 1 51 ? -8.047 -21.859 -14.242 1 85.38 51 LEU B O 1
ATOM 1405 N N . PRO B 1 52 ? -8.477 -22.094 -11.992 1 75.44 52 PRO B N 1
ATOM 1406 C CA . PRO B 1 52 ? -8.953 -23.453 -12.281 1 75.44 52 PRO B CA 1
ATOM 1407 C C . PRO B 1 52 ? -10.07 -23.484 -13.32 1 75.44 52 PRO B C 1
ATOM 1409 O O . PRO B 1 52 ? -11.023 -22.703 -13.227 1 75.44 52 PRO B O 1
ATOM 1412 N N . GLY B 1 53 ? -9.93 -24.453 -14.234 1 73.25 53 GLY B N 1
ATOM 1413 C CA . GLY B 1 53 ? -10.961 -24.688 -15.227 1 73.25 53 GLY B CA 1
ATOM 1414 C C . GLY B 1 53 ? -10.969 -23.656 -16.344 1 73.25 53 GLY B C 1
ATOM 1415 O O . GLY B 1 53 ? -11.742 -23.766 -17.297 1 73.25 53 GLY B O 1
ATOM 1416 N N . ARG B 1 54 ? -10.18 -22.672 -15.977 1 70.31 54 ARG B N 1
ATOM 1417 C CA . ARG B 1 54 ? -10.078 -21.656 -17.016 1 70.31 54 ARG B CA 1
ATOM 1418 C C . ARG B 1 54 ? -8.688 -21.625 -17.641 1 70.31 54 ARG B C 1
ATOM 1420 O O . ARG B 1 54 ? -7.727 -22.109 -17.031 1 70.31 54 ARG B O 1
ATOM 1427 N N . GLY B 1 55 ? -8.656 -21.672 -19.031 1 62.94 55 GLY B N 1
ATOM 1428 C CA . GLY B 1 55 ? -7.34 -21.516 -19.641 1 62.94 55 GLY B CA 1
ATOM 1429 C C . GLY B 1 55 ? -6.641 -20.234 -19.203 1 62.94 55 GLY B C 1
ATOM 1430 O O . GLY B 1 55 ? -7.137 -19.516 -18.344 1 62.94 55 GLY B O 1
ATOM 1431 N N . LYS B 1 56 ? -5.348 -20.016 -19.578 1 61.5 56 LYS B N 1
ATOM 1432 C CA . LYS B 1 56 ? -4.562 -18.812 -19.297 1 61.5 56 LYS B CA 1
ATOM 1433 C C . LYS B 1 56 ? -5.305 -17.547 -19.719 1 61.5 56 LYS B C 1
ATOM 1435 O O . LYS B 1 56 ? -5.176 -16.5 -19.094 1 61.5 56 LYS B O 1
ATOM 1440 N N . ARG B 1 57 ? -6.18 -17.75 -20.734 1 65.44 57 ARG B N 1
ATOM 1441 C CA . ARG B 1 57 ? -6.898 -16.594 -21.266 1 65.44 57 ARG B CA 1
ATOM 1442 C C . ARG B 1 57 ? -7.922 -16.078 -20.266 1 65.44 57 ARG B C 1
ATOM 1444 O O . ARG B 1 57 ? -8.156 -14.867 -20.156 1 65.44 57 ARG B O 1
ATOM 1451 N N . GLY B 1 58 ? -8.328 -17.047 -19.516 1 70.56 58 GLY B N 1
ATOM 1452 C CA . GLY B 1 58 ? -9.336 -16.719 -18.516 1 70.56 58 GLY B CA 1
ATOM 1453 C C . GLY B 1 58 ? -8.758 -16.453 -17.141 1 70.56 58 GLY B C 1
ATOM 1454 O O . GLY B 1 58 ? -9.492 -16.391 -16.156 1 70.56 58 GLY B O 1
ATOM 1455 N N . GLY B 1 59 ? -7.48 -16.219 -17.109 1 87.31 59 GLY B N 1
ATOM 1456 C CA . GLY B 1 59 ? -6.82 -16.094 -15.828 1 87.31 59 GLY B CA 1
ATOM 1457 C C . GLY B 1 59 ? -6.855 -14.688 -15.266 1 87.31 59 GLY B C 1
ATOM 1458 O O . GLY B 1 59 ? -7.676 -13.867 -15.688 1 87.31 59 GLY B O 1
ATOM 1459 N N . VAL B 1 60 ? -6.207 -14.469 -14.242 1 93.38 60 VAL B N 1
ATOM 1460 C CA . VAL B 1 60 ? -6.125 -13.18 -13.562 1 93.38 60 VAL B CA 1
ATOM 1461 C C . VAL B 1 60 ? -4.68 -12.688 -13.555 1 93.38 60 VAL B C 1
ATOM 1463 O O . VAL B 1 60 ? -3.76 -13.445 -13.875 1 93.38 60 VAL B O 1
ATOM 1466 N N . ARG B 1 61 ? -4.543 -11.422 -13.352 1 94.81 61 ARG B N 1
ATOM 1467 C CA . ARG B 1 61 ? -3.213 -10.844 -13.219 1 94.81 61 ARG B CA 1
ATOM 1468 C C . ARG B 1 61 ? -2.926 -10.461 -11.766 1 94.81 61 ARG B C 1
ATOM 1470 O O . ARG B 1 61 ? -3.816 -10 -11.055 1 94.81 61 ARG B O 1
ATOM 1477 N N . VAL B 1 62 ? -1.652 -10.711 -11.391 1 96.69 62 VAL B N 1
ATOM 1478 C CA . VAL B 1 62 ? -1.265 -10.375 -10.023 1 96.69 62 VAL B CA 1
ATOM 1479 C C . VAL B 1 62 ? -0.017 -9.5 -10.039 1 96.69 62 VAL B C 1
ATOM 1481 O O . VAL B 1 62 ? 0.807 -9.594 -10.953 1 96.69 62 VAL B O 1
ATOM 1484 N N . ILE B 1 63 ? 0.075 -8.602 -9.039 1 97.69 63 ILE B N 1
ATOM 1485 C CA . ILE B 1 63 ? 1.232 -7.75 -8.789 1 97.69 63 ILE B CA 1
ATOM 1486 C C . ILE B 1 63 ? 2.016 -8.281 -7.59 1 97.69 63 ILE B C 1
ATOM 1488 O O . ILE B 1 63 ? 1.452 -8.484 -6.512 1 97.69 63 ILE B O 1
ATOM 1492 N N . VAL B 1 64 ? 3.309 -8.531 -7.82 1 98.12 64 VAL B N 1
ATOM 1493 C CA . VAL B 1 64 ? 4.141 -9.18 -6.812 1 98.12 64 VAL B CA 1
ATOM 1494 C C . VAL B 1 64 ? 5.363 -8.312 -6.516 1 98.12 64 VAL B C 1
ATOM 1496 O O . VAL B 1 64 ? 6.035 -7.844 -7.434 1 98.12 64 VAL B O 1
ATOM 1499 N N . ALA B 1 65 ? 5.613 -8.039 -5.266 1 97.94 65 ALA B N 1
ATOM 1500 C CA . ALA B 1 65 ? 6.852 -7.398 -4.832 1 97.94 65 ALA B CA 1
ATOM 1501 C C . ALA B 1 65 ? 7.914 -8.438 -4.48 1 97.94 65 ALA B C 1
ATOM 1503 O O . ALA B 1 65 ? 7.668 -9.336 -3.674 1 97.94 65 ALA B O 1
ATOM 1504 N N . THR B 1 66 ? 9.094 -8.328 -5.109 1 97.75 66 THR B N 1
ATOM 1505 C CA . THR B 1 66 ? 10.141 -9.312 -4.828 1 97.75 66 THR B CA 1
ATOM 1506 C C . THR B 1 66 ? 11.492 -8.82 -5.336 1 97.75 66 THR B C 1
ATOM 1508 O O . THR B 1 66 ? 11.555 -8.055 -6.301 1 97.75 66 THR B O 1
ATOM 1511 N N . GLN B 1 67 ? 12.477 -9.18 -4.586 1 94.62 67 GLN B N 1
ATOM 1512 C CA . GLN B 1 67 ? 13.836 -9.047 -5.102 1 94.62 67 GLN B CA 1
ATOM 1513 C C . GLN B 1 67 ? 14.328 -10.367 -5.703 1 94.62 67 GLN B C 1
ATOM 1515 O O . GLN B 1 67 ? 15.523 -10.516 -5.98 1 94.62 67 GLN B O 1
ATOM 1520 N N . LYS B 1 68 ? 13.375 -11.258 -5.887 1 87.94 68 LYS B N 1
ATOM 1521 C CA . LYS B 1 68 ? 13.578 -12.531 -6.57 1 87.94 68 LYS B CA 1
ATOM 1522 C C . LYS B 1 68 ? 14.516 -13.438 -5.781 1 87.94 68 LYS B C 1
ATOM 1524 O O . LYS B 1 68 ? 15.141 -14.336 -6.348 1 87.94 68 LYS B O 1
ATOM 1529 N N . VAL B 1 69 ? 14.695 -13.203 -4.535 1 84.25 69 VAL B N 1
ATOM 1530 C CA . VAL B 1 69 ? 15.617 -14.016 -3.746 1 84.25 69 VAL B CA 1
ATOM 1531 C C . VAL B 1 69 ? 14.836 -14.852 -2.734 1 84.25 69 VAL B C 1
ATOM 1533 O O . VAL B 1 69 ? 14.562 -16.031 -2.975 1 84.25 69 VAL B O 1
ATOM 1536 N N . ASP B 1 70 ? 14.344 -14.211 -1.688 1 87.56 70 ASP B N 1
ATOM 1537 C CA . ASP B 1 70 ? 13.828 -15.07 -0.629 1 87.56 70 ASP B CA 1
ATOM 1538 C C . ASP B 1 70 ? 12.43 -14.625 -0.198 1 87.56 70 ASP B C 1
ATOM 1540 O O . ASP B 1 70 ? 11.82 -15.25 0.673 1 87.56 70 ASP B O 1
ATOM 1544 N N . ARG B 1 71 ? 11.844 -13.609 -0.855 1 93.06 71 ARG B N 1
ATOM 1545 C CA . ARG B 1 71 ? 10.547 -13.125 -0.409 1 93.06 71 ARG B CA 1
ATOM 1546 C C . ARG B 1 71 ? 9.68 -12.695 -1.593 1 93.06 71 ARG B C 1
ATOM 1548 O O . ARG B 1 71 ? 10.125 -11.914 -2.438 1 93.06 71 ARG B O 1
ATOM 1555 N N . TRP B 1 72 ? 8.523 -13.266 -1.665 1 96.69 72 TRP B N 1
ATOM 1556 C CA . TRP B 1 72 ? 7.512 -12.953 -2.67 1 96.69 72 TRP B CA 1
ATOM 1557 C C . TRP B 1 72 ? 6.223 -12.477 -2.012 1 96.69 72 TRP B C 1
ATOM 1559 O O . TRP B 1 72 ? 5.555 -13.242 -1.315 1 96.69 72 TRP B O 1
ATOM 1569 N N . VAL B 1 73 ? 5.875 -11.203 -2.205 1 96.56 73 VAL B N 1
ATOM 1570 C CA . VAL B 1 73 ? 4.688 -10.641 -1.572 1 96.56 73 VAL B CA 1
ATOM 1571 C C . VAL B 1 73 ? 3.637 -10.328 -2.635 1 96.56 73 VAL B C 1
ATOM 1573 O O . VAL B 1 73 ? 3.854 -9.477 -3.5 1 96.56 73 VAL B O 1
ATOM 1576 N N . PHE B 1 74 ? 2.543 -11.055 -2.586 1 97.5 74 PHE B N 1
ATOM 1577 C CA . PHE B 1 74 ? 1.424 -10.766 -3.475 1 97.5 74 PHE B CA 1
ATOM 1578 C C . PHE B 1 74 ? 0.636 -9.555 -2.98 1 97.5 74 PHE B C 1
ATOM 1580 O O . PHE B 1 74 ? 0.052 -9.594 -1.896 1 97.5 74 PHE B O 1
ATOM 1587 N N . LEU B 1 75 ? 0.536 -8.5 -3.844 1 96.88 75 LEU B N 1
ATOM 1588 C CA . LEU B 1 75 ? 0.014 -7.211 -3.414 1 96.88 75 LEU B CA 1
ATOM 1589 C C . LEU B 1 75 ? -1.418 -7.012 -3.9 1 96.88 75 LEU B C 1
ATOM 1591 O O . LEU B 1 75 ? -2.264 -6.5 -3.164 1 96.88 75 LEU B O 1
ATOM 1595 N N . TYR B 1 76 ? -1.595 -7.375 -5.129 1 96.38 76 TYR B N 1
ATOM 1596 C CA . TYR B 1 76 ? -2.807 -6.945 -5.816 1 96.38 76 TYR B CA 1
ATOM 1597 C C . TYR B 1 76 ? -3.154 -7.895 -6.953 1 96.38 76 TYR B C 1
ATOM 1599 O O . TYR B 1 76 ? -2.264 -8.469 -7.586 1 96.38 76 TYR B O 1
ATOM 1607 N N . GLY B 1 77 ? -4.418 -8.086 -7.129 1 95.5 77 GLY B N 1
ATOM 1608 C CA . GLY B 1 77 ? -4.918 -8.875 -8.242 1 95.5 77 GLY B CA 1
ATOM 1609 C C . GLY B 1 77 ? -6.02 -8.18 -9.023 1 95.5 77 GLY B C 1
ATOM 1610 O O . GLY B 1 77 ? -6.781 -7.391 -8.453 1 95.5 77 GLY B O 1
ATOM 1611 N N . PHE B 1 78 ? -6.102 -8.445 -10.336 1 94.19 78 PHE B N 1
ATOM 1612 C CA . PHE B 1 78 ? -7.176 -7.902 -11.156 1 94.19 78 PHE B CA 1
ATOM 1613 C C . PHE B 1 78 ? -7.453 -8.812 -12.352 1 94.19 78 PHE B C 1
ATOM 1615 O O . PHE B 1 78 ? -6.602 -9.609 -12.742 1 94.19 78 PHE B O 1
ATOM 1622 N N . GLU B 1 79 ? -8.625 -8.656 -12.859 1 90.31 79 GLU B N 1
ATOM 1623 C CA . GLU B 1 79 ? -9 -9.406 -14.055 1 90.31 79 GLU B CA 1
ATOM 1624 C C . GLU B 1 79 ? -8.57 -8.672 -15.32 1 90.31 79 GLU B C 1
ATOM 1626 O O . GLU B 1 79 ? -8.406 -7.449 -15.312 1 90.31 79 GLU B O 1
ATOM 1631 N N . LYS B 1 80 ? -8.398 -9.477 -16.344 1 82.62 80 LYS B N 1
ATOM 1632 C CA . LYS B 1 80 ? -7.98 -8.93 -17.625 1 82.62 80 LYS B CA 1
ATOM 1633 C C . LYS B 1 80 ? -8.914 -7.82 -18.094 1 82.62 80 LYS B C 1
ATOM 1635 O O . LYS B 1 80 ? -8.469 -6.809 -18.625 1 82.62 80 LYS B O 1
ATOM 1640 N N . ASN B 1 81 ? -10.18 -7.984 -17.891 1 80.69 81 ASN B N 1
ATOM 1641 C CA . ASN B 1 81 ? -11.172 -7.031 -18.375 1 80.69 81 ASN B CA 1
ATOM 1642 C C . ASN B 1 81 ? -11.25 -5.793 -17.484 1 80.69 81 ASN B C 1
ATOM 1644 O O . ASN B 1 81 ? -11.812 -4.773 -17.891 1 80.69 81 ASN B O 1
ATOM 1648 N N . GLU B 1 82 ? -10.703 -5.922 -16.297 1 81.38 82 GLU B N 1
ATOM 1649 C CA . GLU B 1 82 ? -10.742 -4.797 -15.375 1 81.38 82 GLU B CA 1
ATOM 1650 C C . GLU B 1 82 ? -9.719 -3.73 -15.75 1 81.38 82 GLU B C 1
ATOM 1652 O O . GLU B 1 82 ? -9.984 -2.533 -15.609 1 81.38 82 GLU B O 1
ATOM 1657 N N . ARG B 1 83 ? -8.625 -4.188 -16.125 1 79.38 83 ARG B N 1
ATOM 1658 C CA . ARG B 1 83 ? -7.586 -3.234 -16.5 1 79.38 83 ARG B CA 1
ATOM 1659 C C . ARG B 1 83 ? -6.578 -3.867 -17.453 1 79.38 83 ARG B C 1
ATOM 1661 O O . ARG B 1 83 ? -6.246 -5.047 -17.312 1 79.38 83 ARG B O 1
ATOM 1668 N N . ASP B 1 84 ? -6.289 -3.117 -18.453 1 72.81 84 ASP B N 1
ATOM 1669 C CA . ASP B 1 84 ? -5.32 -3.637 -19.406 1 72.81 84 ASP B CA 1
ATOM 1670 C C . ASP B 1 84 ? -3.895 -3.496 -18.875 1 72.81 84 ASP B C 1
ATOM 1672 O O . ASP B 1 84 ? -3.035 -4.332 -19.156 1 72.81 84 ASP B O 1
ATOM 1676 N N . ASN B 1 85 ? -3.588 -2.377 -18.188 1 82.44 85 ASN B N 1
ATOM 1677 C CA . ASN B 1 85 ? -2.262 -2.076 -17.656 1 82.44 85 ASN B CA 1
ATOM 1678 C C . ASN B 1 85 ? -2.342 -1.234 -16.391 1 82.44 85 ASN B C 1
ATOM 1680 O O . ASN B 1 85 ? -3.406 -0.716 -16.047 1 82.44 85 ASN B O 1
ATOM 1684 N N . ILE B 1 86 ? -1.256 -1.352 -15.617 1 88.94 86 ILE B N 1
ATOM 1685 C CA . ILE B 1 86 ? -1.149 -0.468 -14.461 1 88.94 86 ILE B CA 1
ATOM 1686 C C . ILE B 1 86 ? -0.581 0.882 -14.891 1 88.94 86 ILE B C 1
ATOM 1688 O O . ILE B 1 86 ? 0.375 0.939 -15.672 1 88.94 86 ILE B O 1
ATOM 1692 N N . GLY B 1 87 ? -1.285 1.893 -14.57 1 89.5 87 GLY B N 1
ATOM 1693 C CA . GLY B 1 87 ? -0.791 3.219 -14.898 1 89.5 87 GLY B CA 1
ATOM 1694 C C . GLY B 1 87 ? 0.437 3.613 -14.102 1 89.5 87 GLY B C 1
ATOM 1695 O O . GLY B 1 87 ? 0.786 2.951 -13.117 1 89.5 87 GLY B O 1
ATOM 1696 N N . SER B 1 88 ? 1.093 4.719 -14.555 1 91.06 88 SER B N 1
ATOM 1697 C CA . SER B 1 88 ? 2.332 5.18 -13.938 1 91.06 88 SER B CA 1
ATOM 1698 C C . SER B 1 88 ? 2.119 5.543 -12.469 1 91.06 88 SER B C 1
ATOM 1700 O O . SER B 1 88 ? 2.982 5.289 -11.633 1 91.06 88 SER B O 1
ATOM 1702 N N . LYS B 1 89 ? 0.991 6.074 -12.18 1 91.38 89 LYS B N 1
ATOM 1703 C CA . LYS B 1 89 ? 0.708 6.477 -10.805 1 91.38 89 LYS B CA 1
ATOM 1704 C C . LYS B 1 89 ? 0.473 5.262 -9.914 1 91.38 89 LYS B C 1
ATOM 1706 O O . LYS B 1 89 ? 0.965 5.211 -8.789 1 91.38 89 LYS B O 1
ATOM 1711 N N . GLU B 1 90 ? -0.282 4.336 -10.422 1 93.75 90 GLU B N 1
ATOM 1712 C CA . GLU B 1 90 ? -0.49 3.088 -9.695 1 93.75 90 GLU B CA 1
ATOM 1713 C C . GLU B 1 90 ? 0.833 2.369 -9.438 1 93.75 90 GLU B C 1
ATOM 1715 O O . GLU B 1 90 ? 1.075 1.874 -8.336 1 93.75 90 GLU B O 1
ATOM 1720 N N . LEU B 1 91 ? 1.616 2.387 -10.469 1 95.69 91 LEU B N 1
ATOM 1721 C CA . LEU B 1 91 ? 2.906 1.716 -10.352 1 95.69 91 LEU B CA 1
ATOM 1722 C C . LEU B 1 91 ? 3.754 2.346 -9.25 1 95.69 91 LEU B C 1
ATOM 1724 O O . LEU B 1 91 ? 4.387 1.636 -8.469 1 95.69 91 LEU B O 1
ATOM 1728 N N . LYS B 1 92 ? 3.775 3.594 -9.195 1 94.62 92 LYS B N 1
ATOM 1729 C CA . LYS B 1 92 ? 4.543 4.281 -8.164 1 94.62 92 LYS B CA 1
ATOM 1730 C C . LYS B 1 92 ? 4.082 3.869 -6.77 1 94.62 92 LYS B C 1
ATOM 1732 O O . LYS B 1 92 ? 4.902 3.66 -5.875 1 94.62 92 LYS B O 1
ATOM 1737 N N . ILE B 1 93 ? 2.814 3.727 -6.605 1 95.75 93 ILE B N 1
ATOM 1738 C CA . ILE B 1 93 ? 2.264 3.307 -5.32 1 95.75 93 ILE B CA 1
ATOM 1739 C C . ILE B 1 93 ? 2.766 1.905 -4.977 1 95.75 93 ILE B C 1
ATOM 1741 O O . ILE B 1 93 ? 3.225 1.66 -3.859 1 95.75 93 ILE B O 1
ATOM 1745 N N . PHE B 1 94 ? 2.727 1.005 -5.918 1 97.06 94 PHE B N 1
ATOM 1746 C CA . PHE B 1 94 ? 3.197 -0.357 -5.691 1 97.06 94 PHE B CA 1
ATOM 1747 C C . PHE B 1 94 ? 4.688 -0.37 -5.367 1 97.06 94 PHE B C 1
ATOM 1749 O O . PHE B 1 94 ? 5.133 -1.131 -4.508 1 97.06 94 PHE B O 1
ATOM 1756 N N . GLN B 1 95 ? 5.422 0.468 -6.055 1 97.31 95 GLN B N 1
ATOM 1757 C CA . GLN B 1 95 ? 6.859 0.523 -5.816 1 97.31 95 GLN B CA 1
ATOM 1758 C C . GLN B 1 95 ? 7.168 1.015 -4.406 1 97.31 95 GLN B C 1
ATOM 1760 O O . GLN B 1 95 ? 8.07 0.497 -3.744 1 97.31 95 GLN B O 1
ATOM 1765 N N . GLU B 1 96 ? 6.445 1.938 -3.955 1 95.19 96 GLU B N 1
ATOM 1766 C CA . GLU B 1 96 ? 6.617 2.416 -2.586 1 95.19 96 GLU B CA 1
ATOM 1767 C C . GLU B 1 96 ? 6.238 1.34 -1.573 1 95.19 96 GLU B C 1
ATOM 1769 O O . GLU B 1 96 ? 6.93 1.148 -0.572 1 95.19 96 GLU B O 1
ATOM 1774 N N . MET B 1 97 ? 5.16 0.601 -1.845 1 95.06 97 MET B N 1
ATOM 1775 C CA . MET B 1 97 ? 4.785 -0.523 -0.991 1 95.06 97 MET B CA 1
ATOM 1776 C C . MET B 1 97 ? 5.902 -1.556 -0.928 1 95.06 97 MET B C 1
ATOM 1778 O O . MET B 1 97 ? 6.227 -2.066 0.147 1 95.06 97 MET B O 1
ATOM 1782 N N . ALA B 1 98 ? 6.445 -1.804 -2.104 1 96.25 98 ALA B N 1
ATOM 1783 C CA . ALA B 1 98 ? 7.508 -2.801 -2.18 1 96.25 98 ALA B CA 1
ATOM 1784 C C . ALA B 1 98 ? 8.695 -2.41 -1.301 1 96.25 98 ALA B C 1
ATOM 1786 O O . ALA B 1 98 ? 9.258 -3.25 -0.597 1 96.25 98 ALA B O 1
ATOM 1787 N N . VAL B 1 99 ? 9.062 -1.137 -1.323 1 94.12 99 VAL B N 1
ATOM 1788 C CA . VAL B 1 99 ? 10.164 -0.644 -0.507 1 94.12 99 VAL B CA 1
ATOM 1789 C C . VAL B 1 99 ? 9.883 -0.916 0.968 1 94.12 99 VAL B C 1
ATOM 1791 O O . VAL B 1 99 ? 10.727 -1.462 1.68 1 94.12 99 VAL B O 1
ATOM 1794 N N . ASP B 1 100 ? 8.703 -0.607 1.388 1 91.12 100 ASP B N 1
ATOM 1795 C CA . ASP B 1 100 ? 8.336 -0.749 2.793 1 91.12 100 ASP B CA 1
ATOM 1796 C C . ASP B 1 100 ? 8.219 -2.221 3.186 1 91.12 100 ASP B C 1
ATOM 1798 O O . ASP B 1 100 ? 8.625 -2.609 4.281 1 91.12 100 ASP B O 1
ATOM 1802 N N . LEU B 1 101 ? 7.758 -3.07 2.312 1 91.06 101 LEU B N 1
ATOM 1803 C CA . LEU B 1 101 ? 7.469 -4.465 2.631 1 91.06 101 LEU B CA 1
ATOM 1804 C C . LEU B 1 101 ? 8.727 -5.316 2.531 1 91.06 101 LEU B C 1
ATOM 1806 O O . LEU B 1 101 ? 8.93 -6.234 3.33 1 91.06 101 LEU B O 1
ATOM 1810 N N . LEU B 1 102 ? 9.57 -5.055 1.579 1 92.5 102 LEU B N 1
ATOM 1811 C CA . LEU B 1 102 ? 10.719 -5.914 1.306 1 92.5 102 LEU B CA 1
ATOM 1812 C C . LEU B 1 102 ? 11.891 -5.566 2.219 1 92.5 102 LEU B C 1
ATOM 1814 O O . LEU B 1 102 ? 12.852 -6.336 2.328 1 92.5 102 LEU B O 1
ATOM 1818 N N . LYS B 1 103 ? 11.797 -4.508 2.9 1 88.44 103 LYS B N 1
ATOM 1819 C CA . LYS B 1 103 ? 12.836 -4.117 3.855 1 88.44 103 LYS B CA 1
ATOM 1820 C C . LYS B 1 103 ? 12.578 -4.734 5.227 1 88.44 103 LYS B C 1
ATOM 1822 O O . LYS B 1 103 ? 13.445 -4.715 6.098 1 88.44 103 LYS B O 1
ATOM 1827 N N . LEU B 1 104 ? 11.43 -5.281 5.402 1 86.81 104 LEU B N 1
ATOM 1828 C CA . LEU B 1 104 ? 11.102 -5.922 6.672 1 86.81 104 LEU B CA 1
ATOM 1829 C C . LEU B 1 104 ? 12.078 -7.059 6.969 1 86.81 104 LEU B C 1
ATOM 1831 O O . LEU B 1 104 ? 12.422 -7.832 6.074 1 86.81 104 LEU B O 1
ATOM 1835 N N . SER B 1 105 ? 12.523 -7.129 8.273 1 86.12 105 SER B N 1
ATOM 1836 C CA . SER B 1 105 ? 13.32 -8.273 8.688 1 86.12 105 SER B CA 1
ATOM 1837 C C . SER B 1 105 ? 12.461 -9.531 8.82 1 86.12 105 SER B C 1
ATOM 1839 O O . SER B 1 105 ? 11.234 -9.445 8.859 1 86.12 105 SER B O 1
ATOM 1841 N N . ASP B 1 106 ? 13.18 -10.688 8.93 1 84.56 106 ASP B N 1
ATOM 1842 C CA . ASP B 1 106 ? 12.438 -11.93 9.125 1 84.56 106 ASP B CA 1
ATOM 1843 C C . ASP B 1 106 ? 11.617 -11.875 10.414 1 84.56 106 ASP B C 1
ATOM 1845 O O . ASP B 1 106 ? 10.484 -12.367 10.445 1 84.56 106 ASP B O 1
ATOM 1849 N N . ARG B 1 107 ? 12.18 -11.328 11.445 1 82.75 107 ARG B N 1
ATOM 1850 C CA . ARG B 1 107 ? 11.477 -11.203 12.719 1 82.75 107 ARG B CA 1
ATOM 1851 C C . ARG B 1 107 ? 10.227 -10.336 12.57 1 82.75 107 ARG B C 1
ATOM 1853 O O . ARG B 1 107 ? 9.188 -10.648 13.141 1 82.75 107 ARG B O 1
ATOM 1860 N N . GLN B 1 108 ? 10.328 -9.391 11.711 1 81.62 108 GLN B N 1
ATOM 1861 C CA . GLN B 1 108 ? 9.203 -8.492 11.469 1 81.62 108 GLN B CA 1
ATOM 1862 C C . GLN B 1 108 ? 8.109 -9.188 10.672 1 81.62 108 GLN B C 1
ATOM 1864 O O . GLN B 1 108 ? 6.918 -9 10.938 1 81.62 108 GLN B O 1
ATOM 1869 N N . VAL B 1 109 ? 8.5 -9.906 9.727 1 85.44 109 VAL B N 1
ATOM 1870 C CA . VAL B 1 109 ? 7.555 -10.68 8.922 1 85.44 109 VAL B CA 1
ATOM 1871 C C . VAL B 1 109 ? 6.832 -11.695 9.805 1 85.44 109 VAL B C 1
ATOM 1873 O O . VAL B 1 109 ? 5.609 -11.836 9.727 1 85.44 109 VAL B O 1
ATOM 1876 N N . ASP B 1 110 ? 7.559 -12.367 10.695 1 84.38 110 ASP B N 1
ATOM 1877 C CA . ASP B 1 110 ? 6.973 -13.352 11.602 1 84.38 110 ASP B CA 1
ATOM 1878 C C . ASP B 1 110 ? 5.926 -12.703 12.508 1 84.38 110 ASP B C 1
ATOM 1880 O O . ASP B 1 110 ? 4.871 -13.289 12.758 1 84.38 110 ASP B O 1
ATOM 1884 N N . LEU B 1 111 ? 6.262 -11.578 12.953 1 79.38 111 LEU B N 1
ATOM 1885 C CA . LEU B 1 111 ? 5.324 -10.859 13.805 1 79.38 111 LEU B CA 1
ATOM 1886 C C . LEU B 1 111 ? 4.078 -10.461 13.023 1 79.38 111 LEU B C 1
ATOM 1888 O O . LEU B 1 111 ? 2.961 -10.57 13.531 1 79.38 111 LEU B O 1
ATOM 1892 N N . ALA B 1 112 ? 4.277 -10.031 11.805 1 77.62 112 ALA B N 1
ATOM 1893 C CA . ALA B 1 112 ? 3.158 -9.648 10.945 1 77.62 112 ALA B CA 1
ATOM 1894 C C . ALA B 1 112 ? 2.262 -10.844 10.641 1 77.62 112 ALA B C 1
ATOM 1896 O O . ALA B 1 112 ? 1.038 -10.703 10.562 1 77.62 112 ALA B O 1
ATOM 1897 N N . LEU B 1 113 ? 2.855 -11.945 10.469 1 80.25 113 LEU B N 1
ATOM 1898 C CA . LEU B 1 113 ? 2.111 -13.172 10.227 1 80.25 113 LEU B CA 1
ATOM 1899 C C . LEU B 1 113 ? 1.249 -13.539 11.43 1 80.25 113 LEU B C 1
ATOM 1901 O O . LEU B 1 113 ? 0.078 -13.891 11.273 1 80.25 113 LEU B O 1
ATOM 1905 N N . SER B 1 114 ? 1.8 -13.477 12.57 1 78.38 114 SER B N 1
ATOM 1906 C CA . SER B 1 114 ? 1.106 -13.852 13.797 1 78.38 114 SER B CA 1
ATOM 1907 C C . SER B 1 114 ? -0.104 -12.961 14.047 1 78.38 114 SER B C 1
ATOM 1909 O O . SER B 1 114 ? -1.094 -13.398 14.633 1 78.38 114 SER B O 1
ATOM 1911 N N . GLU B 1 115 ? -0.061 -11.867 13.414 1 72.56 115 GLU B N 1
ATOM 1912 C CA . GLU B 1 115 ? -1.132 -10.906 13.68 1 72.56 115 GLU B CA 1
ATOM 1913 C C . GLU B 1 115 ? -2.113 -10.844 12.508 1 72.56 115 GLU B C 1
ATOM 1915 O O . GLU B 1 115 ? -3.078 -10.078 12.547 1 72.56 115 GLU B O 1
ATOM 1920 N N . GLY B 1 116 ? -1.874 -11.5 11.531 1 74.31 116 GLY B N 1
ATOM 1921 C CA . GLY B 1 116 ? -2.828 -11.68 10.445 1 74.31 116 GLY B CA 1
ATOM 1922 C C . GLY B 1 116 ? -2.727 -10.609 9.375 1 74.31 116 GLY B C 1
ATOM 1923 O O . GLY B 1 116 ? -3.639 -10.445 8.562 1 74.31 116 GLY B O 1
ATOM 1924 N N . GLU B 1 117 ? -1.644 -9.781 9.414 1 72 117 GLU B N 1
ATOM 1925 C CA . GLU B 1 117 ? -1.461 -8.781 8.375 1 72 117 GLU B CA 1
ATOM 1926 C C . GLU B 1 117 ? -1.059 -9.422 7.051 1 72 117 GLU B C 1
ATOM 1928 O O . GLU B 1 117 ? -1.419 -8.93 5.977 1 72 117 GLU B O 1
ATOM 1933 N N . PHE B 1 118 ? -0.229 -10.445 7.176 1 76.5 118 PHE B N 1
ATOM 1934 C CA . PHE B 1 118 ? 0.174 -11.297 6.062 1 76.5 118 PHE B CA 1
ATOM 1935 C C . PHE B 1 118 ? -0.325 -12.719 6.262 1 76.5 118 PHE B C 1
ATOM 1937 O O . PHE B 1 118 ? -0.571 -13.148 7.395 1 76.5 118 PHE B O 1
ATOM 1944 N N . VAL B 1 119 ? -0.578 -13.242 5.246 1 81.31 119 VAL B N 1
ATOM 1945 C CA . VAL B 1 119 ? -0.739 -14.688 5.23 1 81.31 119 VAL B CA 1
ATOM 1946 C C . VAL B 1 119 ? 0.419 -15.328 4.469 1 81.31 119 VAL B C 1
ATOM 1948 O O . VAL B 1 119 ? 0.812 -14.852 3.402 1 81.31 119 VAL B O 1
ATOM 1951 N N . GLU B 1 120 ? 1.073 -16.281 5.156 1 85.69 120 GLU B N 1
ATOM 1952 C CA . GLU B 1 120 ? 2.184 -16.969 4.504 1 85.69 120 GLU B CA 1
ATOM 1953 C C . GLU B 1 120 ? 1.734 -18.297 3.904 1 85.69 120 GLU B C 1
ATOM 1955 O O . GLU B 1 120 ? 1.02 -19.062 4.551 1 85.69 120 GLU B O 1
ATOM 1960 N N . MET B 1 121 ? 2.018 -18.438 2.645 1 79.69 121 MET B N 1
ATOM 1961 C CA . MET B 1 121 ? 1.725 -19.734 2.027 1 79.69 121 MET B CA 1
ATOM 1962 C C . MET B 1 121 ? 2.826 -20.75 2.33 1 79.69 121 MET B C 1
ATOM 1964 O O . MET B 1 121 ? 4.008 -20.391 2.357 1 79.69 121 MET B O 1
ATOM 1968 N N . GLY B 1 122 ? 2.471 -21.797 3.246 1 60.91 122 GLY B N 1
ATOM 1969 C CA . GLY B 1 122 ? 3.371 -22.844 3.713 1 60.91 122 GLY B CA 1
ATOM 1970 C C . GLY B 1 122 ? 3.943 -23.688 2.588 1 60.91 122 GLY B C 1
ATOM 1971 O O . GLY B 1 122 ? 3.328 -23.812 1.528 1 60.91 122 GLY B O 1
ATOM 1972 N N . ASN B 1 123 ? 5.281 -23.641 2.428 1 48.31 123 ASN B N 1
ATOM 1973 C CA . ASN B 1 123 ? 5.863 -24.734 1.661 1 48.31 123 ASN B CA 1
ATOM 1974 C C . ASN B 1 123 ? 5.371 -26.094 2.156 1 48.31 123 ASN B C 1
ATOM 1976 O O . ASN B 1 123 ? 5.391 -26.359 3.359 1 48.31 123 ASN B O 1
ATOM 1980 N N . GLU B 1 124 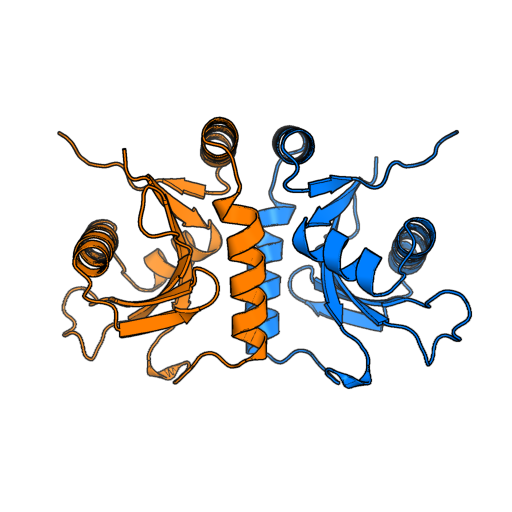? 4.328 -26.672 1.761 1 36.72 124 GLU B N 1
ATOM 1981 C CA . GLU B 1 124 ? 4.113 -28.094 2.057 1 36.72 124 GLU B CA 1
ATOM 1982 C C . GLU B 1 124 ? 5.418 -28.875 1.969 1 36.72 124 GLU B C 1
ATOM 1984 O O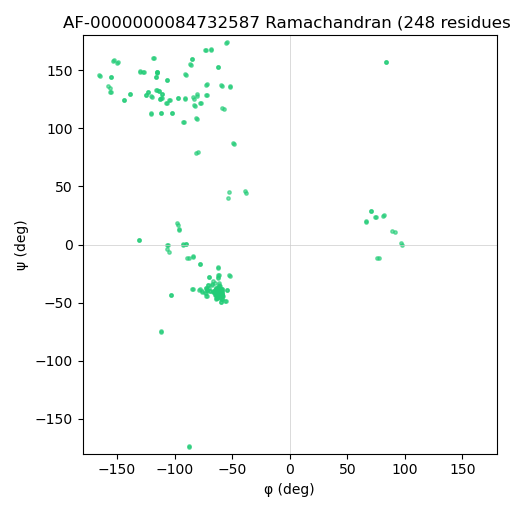 . GLU B 1 124 ? 5.984 -29.031 0.885 1 36.72 124 GLU B O 1
ATOM 1989 N N . THR B 1 125 ? 6.523 -28.5 2.459 1 32.53 125 THR B N 1
ATOM 1990 C CA . THR B 1 125 ? 7.426 -29.641 2.564 1 32.53 125 THR B CA 1
ATOM 1991 C C . THR B 1 125 ? 6.766 -30.781 3.326 1 32.53 125 THR B C 1
ATOM 1993 O O . THR B 1 125 ? 6.574 -30.688 4.543 1 32.53 125 THR B O 1
ATOM 1996 N N . LYS B 1 126 ? 5.422 -31.172 3.207 1 29 126 LYS B N 1
ATOM 1997 C CA . LYS B 1 126 ? 5.348 -32.531 3.729 1 29 126 LYS B CA 1
ATOM 1998 C C . LYS B 1 126 ? 6.109 -33.5 2.836 1 29 126 LYS B C 1
ATOM 2000 O O . LYS B 1 126 ? 6.102 -33.375 1.611 1 29 126 LYS B O 1
#

InterPro domains:
  IPR009387 Toxin HigB-2 [PF06296] (2-120)
  IPR009387 Toxin HigB-2 [PIRSF018634] (4-123)